Protein AF-A0A7X7RXQ1-F1 (afdb_monomer)

Foldseek 3Di:
DPPVVVVPPPDDDDDPDVVVLLVVLLVVLVVLLVVLLVVLVLAADPVRLLVVLVVVCVVVVHDLVVCVLVLVLLVLLLVLLCCCQVVVDDLVVSCVVSVNVVSVQDPVNSVVCNVPQNDPVSSVVSNLCRSNHSSSVSVVRSVVVRVLSSLQLSLLLQLVVQCVVCVVCNPPDSLVSQLVSQLVVCVVPPDDPVSSVSSSVSSSDHGPDDPVRSVVSCVVCVVSSVD

Structure (mmCIF, N/CA/C/O backbone):
data_AF-A0A7X7RXQ1-F1
#
_entry.id   AF-A0A7X7RXQ1-F1
#
loop_
_atom_site.group_PDB
_atom_site.id
_atom_site.type_symbol
_atom_site.label_atom_id
_atom_site.label_alt_id
_atom_site.label_comp_id
_atom_site.label_asym_id
_atom_site.label_entity_id
_atom_site.label_seq_id
_atom_site.pdbx_PDB_ins_code
_atom_site.Cartn_x
_atom_site.Cartn_y
_atom_site.Cartn_z
_atom_site.occupancy
_atom_site.B_iso_or_equiv
_atom_site.auth_seq_id
_atom_site.auth_comp_id
_atom_site.auth_asym_id
_atom_site.auth_atom_id
_atom_site.pdbx_PDB_model_num
ATOM 1 N N . MET A 1 1 ? -6.925 -17.060 2.492 1.00 29.22 1 MET A N 1
ATOM 2 C CA . MET A 1 1 ? -6.631 -16.041 3.525 1.00 29.22 1 MET A CA 1
ATOM 3 C C . MET A 1 1 ? -5.201 -15.533 3.356 1.00 29.22 1 MET A C 1
ATOM 5 O O . MET A 1 1 ? -4.298 -16.093 3.958 1.00 29.22 1 MET A O 1
ATOM 9 N N . LYS A 1 2 ? -4.970 -14.541 2.485 1.00 29.83 2 LYS A N 1
ATOM 10 C CA . LYS A 1 2 ? -3.623 -13.988 2.211 1.00 29.83 2 LYS A CA 1
ATOM 11 C C . LYS A 1 2 ? -3.468 -12.493 2.542 1.00 29.83 2 LYS A C 1
ATOM 13 O O . LYS A 1 2 ? -2.374 -11.971 2.411 1.00 29.83 2 LYS A O 1
ATOM 18 N N . PHE A 1 3 ? -4.520 -11.821 3.018 1.00 38.41 3 PHE A N 1
ATOM 19 C CA . PHE A 1 3 ? -4.506 -10.362 3.212 1.00 38.41 3 PHE A CA 1
ATOM 20 C C . PHE A 1 3 ? -4.340 -9.893 4.667 1.00 38.41 3 PHE A C 1
ATOM 22 O O . PHE A 1 3 ? -3.966 -8.748 4.897 1.00 38.41 3 PHE A O 1
ATOM 29 N N . ILE A 1 4 ? -4.511 -10.776 5.659 1.00 33.16 4 ILE A N 1
ATOM 30 C CA . ILE A 1 4 ? -4.319 -10.425 7.084 1.00 33.16 4 ILE A CA 1
ATOM 31 C C . ILE A 1 4 ? -2.823 -10.272 7.437 1.00 33.16 4 ILE A C 1
ATOM 33 O O . ILE A 1 4 ? -2.463 -9.648 8.431 1.00 33.16 4 ILE A O 1
ATOM 37 N N . THR A 1 5 ? -1.919 -10.749 6.580 1.00 27.92 5 THR A N 1
ATOM 38 C CA . THR A 1 5 ? -0.470 -10.647 6.798 1.00 27.92 5 THR A CA 1
ATOM 39 C C . THR A 1 5 ? 0.098 -9.258 6.469 1.00 27.92 5 THR A C 1
ATOM 41 O O . THR A 1 5 ? 1.193 -8.931 6.918 1.00 27.92 5 THR A O 1
ATOM 44 N N . CYS A 1 6 ? -0.637 -8.401 5.749 1.00 32.47 6 CYS A N 1
ATOM 45 C CA . CYS A 1 6 ? -0.139 -7.079 5.344 1.00 32.47 6 CYS A CA 1
ATOM 46 C C . CYS A 1 6 ? -0.160 -6.026 6.464 1.00 32.47 6 CYS A C 1
ATOM 48 O O . CYS A 1 6 ? 0.553 -5.033 6.363 1.00 32.47 6 CYS A O 1
ATOM 50 N N . ILE A 1 7 ? -0.907 -6.247 7.552 1.00 37.28 7 ILE A N 1
ATOM 51 C CA . ILE A 1 7 ? -0.968 -5.303 8.684 1.00 37.28 7 ILE A CA 1
ATOM 52 C C . ILE A 1 7 ? 0.114 -5.605 9.745 1.00 37.28 7 ILE A C 1
ATOM 54 O O . ILE A 1 7 ? 0.492 -4.725 10.513 1.00 37.28 7 ILE A O 1
ATOM 58 N N . PHE A 1 8 ? 0.704 -6.808 9.746 1.00 29.41 8 PHE A N 1
ATOM 59 C CA . PHE A 1 8 ? 1.631 -7.256 10.800 1.00 29.41 8 PHE A CA 1
ATOM 60 C C . PHE A 1 8 ? 3.134 -7.046 10.523 1.00 29.41 8 PHE A C 1
ATOM 62 O O . PHE A 1 8 ? 3.953 -7.321 11.394 1.00 29.41 8 PHE A O 1
ATOM 69 N N . LEU A 1 9 ? 3.534 -6.518 9.362 1.00 29.69 9 LEU A N 1
ATOM 70 C CA . LEU A 1 9 ? 4.954 -6.387 8.976 1.00 29.69 9 LEU A CA 1
ATOM 71 C C . LEU A 1 9 ? 5.627 -5.055 9.373 1.00 29.69 9 LEU A C 1
ATOM 73 O O . LEU A 1 9 ? 6.665 -4.698 8.821 1.00 29.69 9 LEU A O 1
ATOM 77 N N . LEU A 1 10 ? 5.072 -4.321 10.342 1.00 29.73 10 LEU A N 1
ATOM 78 C CA . LEU A 1 10 ? 5.625 -3.037 10.810 1.00 29.73 10 LEU A CA 1
ATOM 79 C C . LEU A 1 10 ? 6.566 -3.132 12.028 1.00 29.73 10 LEU A C 1
ATOM 81 O O . LEU A 1 10 ? 7.080 -2.107 12.467 1.00 29.73 10 LEU A O 1
ATOM 85 N N . PHE A 1 11 ? 6.861 -4.328 12.547 1.00 31.12 11 PHE A N 1
ATOM 86 C CA . PHE A 1 11 ? 7.759 -4.499 13.696 1.00 31.12 11 PHE A CA 1
ATOM 87 C C . PHE A 1 11 ? 8.824 -5.575 13.455 1.00 31.12 11 PHE A C 1
ATOM 89 O O . PHE A 1 11 ? 8.585 -6.748 13.710 1.00 31.12 11 PHE A O 1
ATOM 96 N N . ALA A 1 12 ? 10.020 -5.163 13.022 1.00 27.42 12 ALA A N 1
ATOM 97 C CA . ALA A 1 12 ? 11.288 -5.783 13.424 1.00 27.42 12 ALA A CA 1
ATOM 98 C C . ALA A 1 12 ? 12.468 -4.886 13.011 1.00 27.42 12 ALA A C 1
ATOM 100 O O . ALA A 1 12 ? 12.746 -4.691 11.830 1.00 27.42 12 ALA A O 1
ATOM 101 N N . VAL A 1 13 ? 13.162 -4.342 14.010 1.00 30.83 13 VAL A N 1
ATOM 102 C CA . VAL A 1 13 ? 14.466 -3.671 13.902 1.00 30.83 13 VAL A CA 1
ATOM 103 C C . VAL A 1 13 ? 15.521 -4.619 14.480 1.00 30.83 13 VAL A C 1
ATOM 105 O O . VAL A 1 13 ? 15.289 -5.140 15.570 1.00 30.83 13 VAL A O 1
ATOM 108 N N . SER A 1 14 ? 16.663 -4.799 13.798 1.00 28.80 14 SER A N 1
ATOM 109 C CA . SER A 1 14 ? 18.047 -4.774 14.345 1.00 28.80 14 SER A CA 1
ATOM 110 C C . SER A 1 14 ? 19.022 -5.757 13.673 1.00 28.80 14 SER A C 1
ATOM 112 O O . SER A 1 14 ? 18.733 -6.946 13.623 1.00 28.80 14 SER A O 1
ATOM 114 N N . MET A 1 15 ? 20.204 -5.261 13.269 1.00 28.53 15 MET A N 1
ATOM 115 C CA . MET A 1 15 ? 21.537 -5.906 13.239 1.00 28.53 15 MET A CA 1
ATOM 116 C C . MET A 1 15 ? 22.638 -4.883 12.842 1.00 28.53 15 MET A C 1
ATOM 118 O O . MET A 1 15 ? 23.231 -4.915 11.760 1.00 28.53 15 MET A O 1
ATOM 122 N N . TYR A 1 16 ? 22.927 -3.940 13.743 1.00 40.44 16 TYR A N 1
ATOM 123 C CA . TYR A 1 16 ? 23.857 -2.829 13.523 1.00 40.44 16 TYR A CA 1
ATOM 124 C C . TYR A 1 16 ? 25.325 -3.278 13.435 1.00 40.44 16 TYR A C 1
ATOM 126 O O . TYR A 1 16 ? 25.878 -3.788 14.403 1.00 40.44 16 TYR A O 1
ATOM 134 N N . ALA A 1 17 ? 25.930 -3.042 12.263 1.00 31.33 17 ALA A N 1
ATOM 135 C CA . ALA A 1 17 ? 27.333 -2.648 11.996 1.00 31.33 17 ALA A CA 1
ATOM 136 C C . ALA A 1 17 ? 27.688 -2.908 10.515 1.00 31.33 17 ALA A C 1
ATOM 138 O O . ALA A 1 17 ? 28.343 -2.085 9.888 1.00 31.33 17 ALA A O 1
ATOM 139 N N . ASN A 1 18 ? 27.141 -3.979 9.921 1.00 37.12 18 ASN A N 1
ATOM 140 C CA . ASN A 1 18 ? 27.089 -4.200 8.462 1.00 37.12 18 ASN A CA 1
ATOM 141 C C . ASN A 1 18 ? 25.817 -3.577 7.827 1.00 37.12 18 ASN A C 1
ATOM 143 O O . ASN A 1 18 ? 25.653 -3.495 6.611 1.00 37.12 18 ASN A O 1
ATOM 147 N N . GLU A 1 19 ? 24.895 -3.125 8.683 1.00 43.44 19 GLU A N 1
ATOM 148 C CA . GLU A 1 19 ? 23.632 -2.458 8.349 1.00 43.44 19 GLU A CA 1
ATOM 149 C C . GLU A 1 19 ? 23.780 -0.996 7.920 1.00 43.44 19 GLU A C 1
ATOM 151 O O . GLU A 1 19 ? 22.900 -0.501 7.227 1.00 43.44 19 GLU A O 1
ATOM 156 N N . ILE A 1 20 ? 24.850 -0.287 8.300 1.00 46.38 20 ILE A N 1
ATOM 157 C CA . ILE A 1 20 ? 24.971 1.153 8.000 1.00 46.38 20 ILE A CA 1
ATOM 158 C C . ILE A 1 20 ? 25.244 1.367 6.505 1.00 46.38 20 ILE A C 1
ATOM 160 O O . ILE A 1 20 ? 24.495 2.092 5.855 1.00 46.38 20 ILE A O 1
ATOM 164 N N . SER A 1 21 ? 26.223 0.649 5.935 1.00 54.47 21 SER A N 1
ATOM 165 C CA . SER A 1 21 ? 26.502 0.678 4.489 1.00 54.47 21 SER A CA 1
ATOM 166 C C . SER A 1 21 ? 25.298 0.189 3.671 1.00 54.47 21 SER A C 1
ATOM 168 O O . SER A 1 21 ? 24.901 0.838 2.706 1.00 54.47 21 SER A O 1
ATOM 170 N N . ASN A 1 22 ? 24.621 -0.879 4.115 1.00 69.19 22 ASN A N 1
ATOM 171 C CA . ASN A 1 22 ? 23.400 -1.362 3.462 1.00 69.19 22 ASN A CA 1
ATOM 172 C C . ASN A 1 22 ? 22.228 -0.378 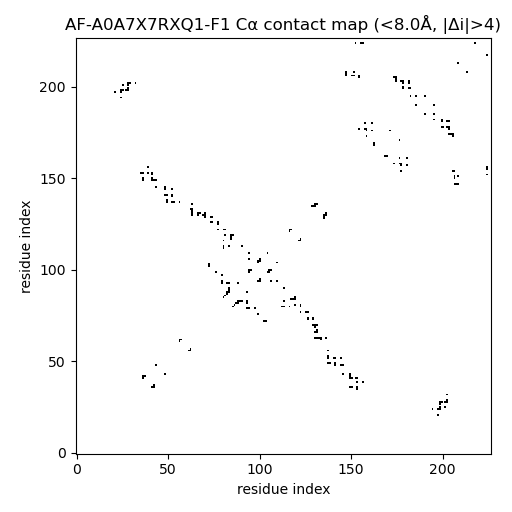3.571 1.00 69.19 22 ASN A C 1
ATOM 174 O O . ASN A 1 22 ? 21.442 -0.270 2.634 1.00 69.19 22 ASN A O 1
ATOM 178 N N . LYS A 1 23 ? 22.100 0.362 4.677 1.00 79.88 23 LYS A N 1
ATOM 179 C CA . LYS A 1 23 ? 21.049 1.370 4.866 1.00 79.88 23 LYS A CA 1
ATOM 180 C C . LYS A 1 23 ? 21.285 2.593 3.989 1.00 79.88 23 LYS A C 1
ATOM 182 O O . LYS A 1 23 ? 20.337 3.060 3.363 1.00 79.88 23 LYS A O 1
ATOM 187 N N . GLU A 1 24 ? 22.517 3.086 3.905 1.00 82.81 24 GLU A N 1
ATOM 188 C CA . GLU A 1 24 ? 22.877 4.198 3.017 1.00 82.81 24 GLU A CA 1
ATOM 189 C C . GLU A 1 24 ? 22.728 3.807 1.543 1.00 82.81 24 GLU A C 1
ATOM 191 O O . GLU A 1 24 ? 22.092 4.533 0.774 1.00 82.81 24 GLU A O 1
ATOM 196 N N . ALA A 1 25 ? 23.222 2.626 1.157 1.00 84.19 25 ALA A N 1
ATOM 197 C CA . ALA A 1 25 ? 23.045 2.087 -0.188 1.00 84.19 25 ALA A CA 1
ATOM 198 C C . ALA A 1 25 ? 21.561 1.882 -0.525 1.00 84.19 25 ALA A C 1
ATOM 200 O O . ALA A 1 25 ? 21.122 2.250 -1.612 1.00 84.19 25 ALA A O 1
ATOM 201 N N . TYR A 1 26 ? 20.757 1.378 0.415 1.00 84.50 26 TYR A N 1
ATOM 202 C CA . TYR A 1 26 ? 19.311 1.232 0.246 1.00 84.50 26 TYR A CA 1
ATOM 203 C C . TYR A 1 26 ? 18.603 2.584 0.088 1.00 84.50 26 TYR A C 1
ATOM 205 O O . TYR A 1 26 ? 17.775 2.749 -0.807 1.00 84.50 26 TYR A O 1
ATOM 213 N N . GLN A 1 27 ? 18.934 3.578 0.916 1.00 87.31 27 GLN A N 1
ATOM 214 C CA . GLN A 1 27 ? 18.382 4.930 0.794 1.00 87.31 27 GLN A CA 1
ATOM 215 C C . GLN A 1 27 ? 18.751 5.563 -0.551 1.00 87.31 27 GLN A C 1
ATOM 217 O O . GLN A 1 27 ? 17.899 6.160 -1.214 1.00 87.31 27 GLN A O 1
ATOM 222 N N . ARG A 1 28 ? 20.002 5.390 -0.989 1.00 88.81 28 ARG A N 1
ATOM 223 C CA . ARG A 1 28 ? 20.473 5.866 -2.290 1.00 88.81 28 ARG A CA 1
ATOM 224 C C . ARG A 1 28 ? 19.764 5.148 -3.440 1.00 88.81 28 ARG A C 1
ATOM 226 O O . ARG A 1 28 ? 19.291 5.819 -4.352 1.00 88.81 28 ARG A O 1
ATOM 233 N N . ALA A 1 29 ? 19.599 3.828 -3.359 1.00 89.81 29 ALA A N 1
ATOM 234 C CA . ALA A 1 29 ? 18.817 3.043 -4.312 1.00 89.81 29 ALA A CA 1
ATOM 235 C C . ALA A 1 29 ? 17.369 3.547 -4.395 1.00 89.81 29 ALA A C 1
ATOM 237 O O . ALA A 1 29 ? 16.863 3.780 -5.487 1.00 89.81 29 ALA A O 1
ATOM 238 N N . ARG A 1 30 ? 16.713 3.817 -3.259 1.00 89.44 30 ARG A N 1
ATOM 239 C CA . ARG A 1 30 ? 15.355 4.384 -3.237 1.00 89.44 30 ARG A CA 1
ATOM 240 C C . ARG A 1 30 ? 15.273 5.756 -3.893 1.00 89.44 30 ARG A C 1
ATOM 242 O O . ARG A 1 30 ? 14.335 6.001 -4.646 1.00 89.44 30 ARG A O 1
ATOM 249 N N . LYS A 1 31 ? 16.254 6.631 -3.656 1.00 90.88 31 LYS A N 1
ATOM 250 C CA . LYS A 1 31 ? 16.317 7.937 -4.322 1.00 90.88 31 LYS A CA 1
ATOM 251 C C . LYS A 1 31 ? 16.432 7.779 -5.841 1.00 90.88 31 LYS A C 1
ATOM 253 O O . LYS A 1 31 ? 15.630 8.348 -6.568 1.00 90.88 31 LYS A O 1
ATOM 258 N N . ILE A 1 32 ? 17.363 6.944 -6.301 1.00 92.00 32 ILE A N 1
ATOM 259 C CA . ILE A 1 32 ? 17.568 6.658 -7.728 1.00 92.00 32 ILE A CA 1
ATOM 260 C C . ILE A 1 32 ? 16.308 6.053 -8.358 1.00 92.00 32 ILE A C 1
ATOM 262 O O . ILE A 1 32 ? 15.912 6.455 -9.450 1.00 92.00 32 ILE A O 1
ATOM 266 N N . GLN A 1 33 ? 15.657 5.116 -7.667 1.00 91.38 33 GLN A N 1
ATOM 267 C CA . GLN A 1 33 ? 14.407 4.508 -8.113 1.00 91.38 33 GLN A CA 1
ATOM 268 C C . GLN A 1 33 ? 13.309 5.563 -8.276 1.00 91.38 33 GLN A C 1
ATOM 270 O O . GLN A 1 33 ? 12.640 5.573 -9.302 1.00 91.38 33 GLN A O 1
ATOM 275 N N . ASN A 1 34 ? 13.153 6.478 -7.315 1.00 91.94 34 ASN A N 1
ATOM 276 C CA . ASN A 1 34 ? 12.178 7.567 -7.403 1.00 91.94 34 ASN A CA 1
ATOM 277 C C . ASN A 1 34 ? 12.502 8.547 -8.541 1.00 91.94 34 ASN A C 1
ATOM 279 O O . ASN A 1 34 ? 11.599 8.939 -9.278 1.00 91.94 34 ASN A O 1
ATOM 283 N N . ASP A 1 35 ? 13.778 8.878 -8.751 1.00 92.81 35 ASP A N 1
ATOM 284 C CA . ASP A 1 35 ? 14.197 9.695 -9.894 1.00 92.81 35 ASP A CA 1
ATOM 285 C C . ASP A 1 35 ? 13.829 9.009 -11.220 1.00 92.81 35 ASP A C 1
ATOM 287 O O . ASP A 1 35 ? 13.313 9.652 -12.133 1.00 92.81 35 ASP A O 1
ATOM 291 N N . GLN A 1 36 ? 14.052 7.692 -11.333 1.00 93.44 36 GLN A N 1
ATOM 292 C CA . GLN A 1 36 ? 13.655 6.943 -12.527 1.00 93.44 36 GLN A CA 1
ATOM 293 C C . GLN A 1 36 ? 12.135 6.842 -12.673 1.00 93.44 36 GLN A C 1
ATOM 295 O O . GLN A 1 36 ? 11.649 7.000 -13.786 1.00 93.44 36 GLN A O 1
ATOM 300 N N . LYS A 1 37 ? 11.367 6.657 -11.590 1.00 93.75 37 LYS A N 1
ATOM 301 C CA . LYS A 1 37 ? 9.896 6.688 -11.659 1.00 93.75 37 LYS A CA 1
ATOM 302 C C . LYS A 1 37 ? 9.397 7.986 -12.275 1.00 93.75 37 LYS A C 1
ATOM 304 O O . LYS A 1 37 ? 8.528 7.943 -13.136 1.00 93.75 37 LYS A O 1
ATOM 309 N N . LYS A 1 38 ? 9.970 9.120 -11.871 1.00 94.00 38 LYS A N 1
ATOM 310 C CA . LYS A 1 38 ? 9.617 10.423 -12.429 1.00 94.00 38 LYS A CA 1
ATOM 311 C C . LYS A 1 38 ? 9.988 10.529 -13.909 1.00 94.00 38 LYS A C 1
ATOM 313 O O . LYS A 1 38 ? 9.167 10.955 -14.711 1.00 94.00 38 LYS A O 1
ATOM 318 N N . LEU A 1 39 ? 11.201 10.110 -14.280 1.00 93.06 39 LEU A N 1
ATOM 319 C CA . LEU A 1 39 ? 11.672 10.150 -15.673 1.00 93.06 39 LEU A CA 1
ATOM 320 C C . LEU A 1 39 ? 10.856 9.254 -16.613 1.00 93.06 39 LEU A C 1
ATOM 322 O O . LEU A 1 39 ? 10.671 9.607 -17.770 1.00 93.06 39 LEU A O 1
ATOM 326 N N . PHE A 1 40 ? 10.380 8.111 -16.121 1.00 93.19 40 PHE A N 1
ATOM 327 C CA . PHE A 1 40 ? 9.555 7.164 -16.873 1.00 93.19 40 PHE A CA 1
ATOM 328 C C . PHE A 1 40 ? 8.046 7.423 -16.729 1.00 93.19 40 PHE A C 1
ATOM 330 O O . PHE A 1 40 ? 7.242 6.627 -17.218 1.00 93.19 40 PHE A O 1
ATOM 337 N N . GLU A 1 41 ? 7.650 8.514 -16.062 1.00 94.81 41 GLU A N 1
ATOM 338 C CA . GLU A 1 41 ? 6.250 8.861 -15.782 1.00 94.81 41 GLU A CA 1
ATOM 339 C C . GLU A 1 41 ? 5.471 7.729 -15.079 1.00 94.81 41 GLU A C 1
ATOM 341 O O . GLU A 1 41 ? 4.292 7.494 -15.338 1.00 94.81 41 GLU A O 1
ATOM 346 N N . CYS A 1 42 ? 6.136 6.991 -14.190 1.00 95.19 42 CYS A N 1
ATOM 347 C CA . CYS A 1 42 ? 5.555 5.879 -13.436 1.00 95.19 42 CYS A CA 1
ATOM 348 C C . CYS A 1 42 ? 4.851 6.315 -12.148 1.00 95.19 42 CYS A C 1
ATOM 350 O O . CYS A 1 42 ? 4.205 5.479 -11.522 1.00 95.19 42 CYS A O 1
ATOM 352 N N . GLU A 1 43 ? 4.980 7.578 -11.735 1.00 95.06 43 GLU A N 1
ATOM 353 C CA . GLU A 1 43 ? 4.254 8.114 -10.580 1.00 95.06 43 GLU A CA 1
ATOM 354 C C . GLU A 1 43 ? 2.744 8.073 -10.848 1.00 95.06 43 GLU A C 1
ATOM 356 O O . GLU A 1 43 ? 2.272 8.417 -11.940 1.00 95.06 43 GLU A O 1
ATOM 361 N N . LEU A 1 44 ? 1.987 7.607 -9.854 1.00 95.19 44 LEU A N 1
ATOM 362 C CA . LEU A 1 44 ? 0.531 7.569 -9.933 1.00 95.19 44 LEU A CA 1
AT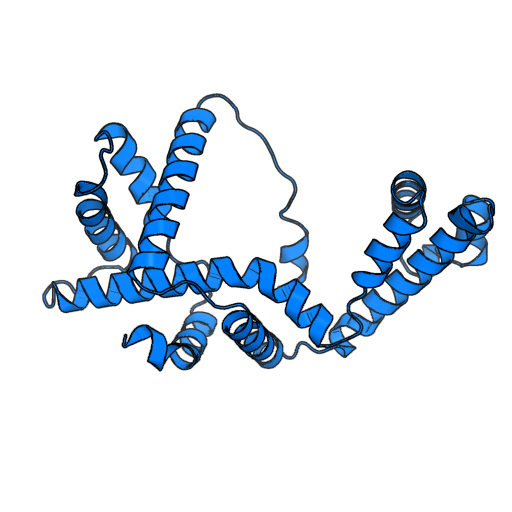OM 363 C C . LEU A 1 44 ? -0.045 8.840 -9.317 1.00 95.19 44 LEU A C 1
ATOM 365 O O . LEU A 1 44 ? 0.301 9.220 -8.194 1.00 95.19 44 LEU A O 1
ATOM 369 N N . SER A 1 45 ? -0.965 9.490 -10.022 1.00 95.50 45 SER A N 1
ATOM 370 C CA . SER A 1 45 ? -1.783 10.539 -9.424 1.00 95.50 45 SER A CA 1
ATOM 371 C C . SER A 1 45 ? -2.646 9.962 -8.291 1.00 95.50 45 SER A C 1
ATOM 373 O O . SER A 1 45 ? -2.821 8.746 -8.162 1.00 95.50 45 SER A O 1
ATOM 375 N N . ASN A 1 46 ? -3.196 10.832 -7.438 1.00 95.75 46 ASN A N 1
ATOM 376 C CA . ASN A 1 46 ? -4.135 10.387 -6.404 1.00 95.75 46 ASN A CA 1
ATOM 377 C C . ASN A 1 46 ? -5.365 9.708 -7.016 1.00 95.75 46 ASN A C 1
ATOM 379 O O . ASN A 1 46 ? -5.824 8.703 -6.493 1.00 95.75 46 ASN A O 1
ATOM 383 N N . GLU A 1 47 ? -5.862 10.217 -8.136 1.00 95.94 47 GLU A N 1
ATOM 384 C CA . GLU A 1 47 ? -6.990 9.620 -8.846 1.00 95.94 47 GLU A CA 1
ATOM 385 C C . GLU A 1 47 ? -6.626 8.239 -9.406 1.00 95.94 47 GLU A C 1
ATOM 387 O O . GLU A 1 47 ? -7.315 7.265 -9.111 1.00 95.94 47 GLU A O 1
ATOM 392 N N . GLU A 1 48 ? -5.477 8.121 -10.085 1.00 95.19 48 GLU A N 1
ATOM 393 C CA . GLU A 1 48 ? -5.015 6.852 -10.662 1.00 95.19 48 GLU A CA 1
ATOM 394 C C . GLU A 1 48 ? -4.864 5.758 -9.599 1.00 95.19 48 GLU A C 1
ATOM 396 O O . GLU A 1 48 ? -5.252 4.614 -9.838 1.00 95.19 48 GLU A O 1
ATOM 401 N N . ILE A 1 49 ? -4.314 6.082 -8.419 1.00 96.62 49 ILE A N 1
ATOM 402 C CA . ILE A 1 49 ? -4.170 5.073 -7.365 1.00 96.62 49 ILE A CA 1
ATOM 403 C C . ILE A 1 49 ? -5.512 4.695 -6.740 1.00 96.62 49 ILE A C 1
ATOM 405 O O . ILE A 1 49 ? -5.699 3.530 -6.397 1.00 96.62 49 ILE A O 1
ATOM 409 N N . LEU A 1 50 ? -6.449 5.633 -6.581 1.00 96.19 50 LEU A N 1
ATOM 410 C CA . LEU A 1 50 ? -7.763 5.322 -6.017 1.00 96.19 50 LEU A CA 1
ATOM 411 C C . LEU A 1 50 ? -8.554 4.429 -6.980 1.00 96.19 50 LEU A C 1
ATOM 413 O O . LEU A 1 50 ? -9.143 3.440 -6.548 1.00 96.19 50 LEU A O 1
ATOM 417 N N . GLU A 1 51 ? -8.511 4.712 -8.284 1.00 96.19 51 GLU A N 1
ATOM 418 C CA . GLU A 1 51 ? -9.119 3.860 -9.311 1.00 96.19 51 GLU A CA 1
ATOM 419 C C . GLU A 1 51 ? -8.466 2.476 -9.380 1.00 96.19 51 GLU A C 1
ATOM 421 O O . GLU A 1 51 ? -9.171 1.465 -9.363 1.00 96.19 51 GLU A O 1
ATOM 426 N N . ALA A 1 52 ? -7.130 2.415 -9.367 1.00 94.94 52 ALA A N 1
ATOM 427 C CA . ALA A 1 52 ? -6.405 1.150 -9.332 1.00 94.94 52 ALA A CA 1
ATOM 428 C C . ALA A 1 52 ? -6.772 0.348 -8.075 1.00 94.94 52 ALA A C 1
ATOM 430 O O . ALA A 1 52 ? -7.043 -0.845 -8.151 1.00 94.94 52 ALA A O 1
ATOM 431 N N . THR A 1 53 ? -6.870 1.007 -6.920 1.00 95.12 53 THR A N 1
ATOM 432 C CA . THR A 1 53 ? -7.262 0.348 -5.669 1.00 95.12 53 THR A CA 1
ATOM 433 C C . THR A 1 53 ? -8.687 -0.196 -5.750 1.00 95.12 53 THR A C 1
ATOM 435 O O . THR A 1 53 ? -8.908 -1.349 -5.401 1.00 95.12 53 THR A O 1
ATOM 438 N N . ARG A 1 54 ? -9.656 0.569 -6.275 1.00 95.12 54 ARG A N 1
ATOM 439 C CA . ARG A 1 54 ? -11.025 0.063 -6.501 1.00 95.12 54 ARG A CA 1
ATOM 440 C C . ARG A 1 54 ? -11.034 -1.155 -7.419 1.00 95.12 54 ARG A C 1
ATOM 442 O O . ARG A 1 54 ? -11.741 -2.128 -7.152 1.00 95.12 54 ARG A O 1
ATOM 449 N N . PHE A 1 55 ? -10.237 -1.116 -8.484 1.00 92.12 55 PHE A N 1
ATOM 450 C CA . PHE A 1 55 ? -10.082 -2.246 -9.390 1.00 92.12 55 PHE A CA 1
ATOM 451 C C . PHE A 1 55 ? -9.542 -3.485 -8.656 1.00 92.12 55 PHE A C 1
ATOM 453 O O . PHE A 1 55 ? -10.124 -4.562 -8.781 1.00 92.12 55 PHE A O 1
ATOM 460 N N . ASP A 1 56 ? -8.491 -3.326 -7.850 1.00 91.88 56 ASP A N 1
ATOM 461 C CA . ASP A 1 56 ? -7.870 -4.406 -7.076 1.00 91.88 56 ASP A CA 1
ATOM 462 C C . ASP A 1 56 ? -8.831 -5.029 -6.056 1.00 91.88 56 ASP A C 1
ATOM 464 O O . ASP A 1 56 ? -9.001 -6.250 -6.007 1.00 91.88 56 ASP A O 1
ATOM 468 N N . LEU A 1 57 ? -9.533 -4.188 -5.291 1.00 91.38 57 LEU A N 1
ATOM 469 C CA . LEU A 1 57 ? -10.541 -4.628 -4.327 1.00 91.38 57 LEU A CA 1
ATOM 470 C C . LEU A 1 57 ? -11.643 -5.440 -5.018 1.00 91.38 57 LEU A C 1
ATOM 472 O O . LEU A 1 57 ? -12.017 -6.510 -4.536 1.00 91.38 57 LEU A O 1
ATOM 476 N N . LYS A 1 58 ? -12.107 -4.989 -6.192 1.00 91.50 58 LYS A N 1
ATOM 477 C CA . LYS A 1 58 ? -13.114 -5.699 -6.988 1.00 91.50 58 LYS A CA 1
ATOM 478 C C . LYS A 1 58 ? -12.614 -7.058 -7.481 1.00 91.50 58 LYS A C 1
ATOM 480 O O . LYS A 1 58 ? -13.357 -8.030 -7.381 1.00 91.50 58 LYS A O 1
ATOM 485 N N . GLN A 1 59 ? -11.378 -7.151 -7.983 1.00 87.94 59 GLN A N 1
ATOM 486 C CA . GLN A 1 59 ? -10.795 -8.436 -8.407 1.00 87.94 59 GLN A CA 1
ATOM 487 C C . GLN A 1 59 ? -10.709 -9.435 -7.247 1.00 87.94 59 GLN A C 1
ATOM 489 O O . GLN A 1 59 ? -10.917 -10.633 -7.432 1.00 87.94 59 GLN A O 1
ATOM 494 N N . ASN A 1 60 ? -10.458 -8.934 -6.038 1.00 86.94 60 ASN A N 1
ATOM 495 C CA . ASN A 1 60 ? -10.349 -9.741 -4.828 1.00 86.94 60 ASN A CA 1
ATOM 496 C C . ASN A 1 60 ? -11.691 -9.966 -4.102 1.00 86.94 60 ASN A C 1
ATOM 498 O O . ASN A 1 60 ? -11.700 -10.572 -3.030 1.00 86.94 60 ASN A O 1
ATOM 502 N N . ASN A 1 61 ? -12.820 -9.521 -4.672 1.00 91.25 61 ASN A N 1
ATOM 503 C CA . ASN A 1 61 ? -14.153 -9.558 -4.049 1.00 91.25 61 ASN A CA 1
ATOM 504 C C . ASN A 1 61 ? -14.182 -8.935 -2.639 1.00 91.25 61 ASN A C 1
ATOM 506 O O . ASN A 1 61 ? -14.861 -9.430 -1.737 1.00 91.25 61 ASN A O 1
ATOM 510 N N . ILE A 1 62 ? -13.422 -7.858 -2.446 1.00 89.12 62 ILE A N 1
ATOM 511 C CA . ILE A 1 62 ? -13.380 -7.095 -1.203 1.00 89.12 62 ILE A CA 1
ATOM 512 C C . ILE A 1 62 ? -14.371 -5.937 -1.315 1.00 89.12 62 ILE A C 1
ATOM 514 O O . ILE A 1 62 ? -14.315 -5.137 -2.247 1.00 89.12 62 ILE A O 1
ATOM 518 N N . SER A 1 63 ? -15.272 -5.838 -0.345 1.00 91.00 63 SER A N 1
ATOM 519 C CA . SER A 1 63 ? -16.278 -4.780 -0.241 1.00 91.00 63 SER A CA 1
ATOM 520 C C . SER A 1 63 ? -16.400 -4.303 1.208 1.00 91.00 63 SER A C 1
ATOM 522 O O . SER A 1 63 ? -15.767 -4.848 2.112 1.00 91.00 63 SER A O 1
ATOM 524 N N . VAL A 1 64 ? -17.264 -3.316 1.462 1.00 90.00 64 VAL A N 1
ATOM 525 C CA . VAL A 1 64 ? -17.584 -2.870 2.831 1.00 90.00 64 VAL A CA 1
ATOM 526 C C . VAL A 1 64 ? -18.040 -4.035 3.717 1.00 90.00 64 VAL A C 1
ATOM 528 O O . VAL A 1 64 ? -17.642 -4.122 4.877 1.00 90.00 64 VAL A O 1
ATOM 531 N N . SER A 1 65 ? -18.811 -4.985 3.175 1.00 91.81 65 SER A N 1
ATOM 532 C CA . SER A 1 65 ? -19.272 -6.144 3.950 1.00 91.81 65 SER A CA 1
ATOM 533 C C . SER A 1 65 ? -18.138 -7.084 4.359 1.00 91.81 65 SER A C 1
ATOM 535 O O . SER A 1 65 ? -18.276 -7.785 5.352 1.00 91.81 65 SER A O 1
ATOM 537 N N . THR A 1 66 ? -17.001 -7.083 3.655 1.00 91.44 66 THR A N 1
ATOM 538 C CA . THR A 1 66 ? -15.807 -7.843 4.062 1.00 91.44 66 THR A CA 1
ATOM 539 C C . THR A 1 66 ? -15.255 -7.368 5.412 1.00 91.44 66 THR A C 1
ATOM 541 O O . THR A 1 66 ? -14.600 -8.141 6.107 1.00 91.44 66 THR A O 1
ATOM 544 N N . PHE A 1 67 ? -15.536 -6.121 5.805 1.00 89.69 67 PHE A N 1
ATOM 545 C CA . PHE A 1 67 ? -15.037 -5.510 7.037 1.00 89.69 67 PHE A CA 1
ATOM 546 C C . PHE A 1 67 ? -16.122 -5.268 8.093 1.00 89.69 67 PHE A C 1
ATOM 548 O O . PHE A 1 67 ? -15.839 -4.605 9.088 1.00 89.69 67 PHE A O 1
ATOM 555 N N . SER A 1 68 ? -17.344 -5.794 7.923 1.00 88.38 68 SER A N 1
ATOM 556 C CA . SER A 1 68 ? -18.474 -5.509 8.825 1.00 88.38 68 SER A CA 1
ATOM 557 C C . SER A 1 68 ? -18.153 -5.801 10.290 1.00 88.38 68 SER A C 1
ATOM 559 O O . SER A 1 68 ? -18.419 -4.976 11.163 1.00 88.38 68 SER A O 1
ATOM 561 N N . ASP A 1 69 ? -17.541 -6.953 10.552 1.00 86.69 69 ASP A N 1
ATOM 562 C CA . ASP A 1 69 ? -17.249 -7.411 11.910 1.00 86.69 69 ASP A CA 1
ATOM 563 C C . ASP A 1 69 ? -16.156 -6.556 12.547 1.00 86.69 69 ASP A C 1
ATOM 565 O O . ASP A 1 69 ? -16.308 -6.097 13.678 1.00 86.69 69 ASP A O 1
ATOM 569 N N . ALA A 1 70 ? -15.097 -6.263 11.786 1.00 86.94 70 ALA A N 1
ATOM 570 C CA . ALA A 1 70 ? -14.021 -5.381 12.221 1.00 86.94 70 ALA A CA 1
ATOM 571 C C . ALA A 1 70 ? -14.545 -3.965 12.499 1.00 86.94 70 ALA A C 1
ATOM 573 O O . ALA A 1 70 ? -14.260 -3.400 13.552 1.00 86.94 70 ALA A O 1
ATOM 574 N N . ALA A 1 71 ? -15.370 -3.412 11.605 1.00 88.81 71 ALA A N 1
ATOM 575 C CA . ALA A 1 71 ? -15.972 -2.097 11.783 1.00 88.81 71 ALA A CA 1
ATOM 576 C C . ALA A 1 71 ? -16.854 -2.047 13.040 1.00 88.81 71 ALA A C 1
ATOM 578 O O . ALA A 1 71 ? -16.767 -1.097 13.817 1.00 88.81 71 ALA A O 1
ATOM 579 N N . ASN A 1 72 ? -17.658 -3.083 13.285 1.00 88.62 72 ASN A N 1
ATOM 580 C CA . ASN A 1 72 ? -18.488 -3.177 14.486 1.00 88.62 72 ASN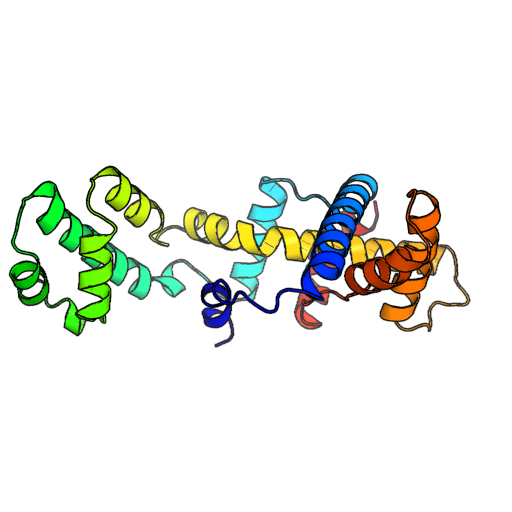 A CA 1
ATOM 581 C C . ASN A 1 72 ? -17.646 -3.289 15.763 1.00 88.62 72 ASN A C 1
ATOM 583 O O . ASN A 1 72 ? -17.910 -2.571 16.725 1.00 88.62 72 ASN A O 1
ATOM 587 N N . GLN A 1 73 ? -16.603 -4.122 15.769 1.00 87.31 73 GLN A N 1
ATOM 588 C CA . GLN A 1 73 ? -15.677 -4.225 16.901 1.00 87.31 73 GLN A CA 1
ATOM 589 C C . GLN A 1 73 ? -14.991 -2.887 17.198 1.00 87.31 73 GLN A C 1
ATOM 591 O O . GLN A 1 73 ? -14.908 -2.480 18.357 1.00 87.31 73 GLN A O 1
ATOM 596 N N . THR A 1 74 ? -14.531 -2.172 16.166 1.00 89.50 74 THR A N 1
ATOM 597 C CA . THR A 1 74 ? -13.894 -0.862 16.342 1.00 89.50 74 THR A CA 1
ATOM 598 C C . THR A 1 74 ? -14.880 0.195 16.841 1.00 89.50 74 THR A C 1
ATOM 600 O O . THR A 1 74 ? -14.503 0.984 17.701 1.00 89.50 74 THR A O 1
ATOM 603 N N . ARG A 1 75 ? -16.142 0.193 16.387 1.00 93.31 75 ARG A N 1
ATOM 604 C CA . ARG A 1 75 ? -17.182 1.093 16.927 1.00 93.31 75 ARG A CA 1
ATOM 605 C C . ARG A 1 75 ? -17.395 0.878 18.418 1.00 93.31 75 ARG A C 1
ATOM 607 O O . ARG A 1 75 ? -17.317 1.834 19.180 1.00 93.31 75 ARG A O 1
ATOM 614 N N . VAL A 1 76 ? -17.563 -0.375 18.844 1.00 93.00 76 VAL A N 1
ATOM 615 C CA . VAL A 1 76 ? -17.743 -0.685 20.269 1.00 93.00 76 VAL A CA 1
ATOM 616 C C . VAL A 1 76 ? -16.514 -0.280 21.087 1.00 93.00 76 VAL A C 1
ATOM 618 O O . VAL A 1 76 ? -16.655 0.261 22.181 1.00 93.00 76 VAL A O 1
ATOM 621 N N . LEU A 1 77 ? -15.304 -0.475 20.552 1.00 93.88 77 LEU A N 1
ATOM 622 C CA . LEU A 1 77 ? -14.076 0.007 21.185 1.00 93.88 77 LEU A CA 1
ATOM 623 C C . LEU A 1 77 ? -14.054 1.540 21.320 1.00 93.88 77 LEU A C 1
ATOM 625 O O . LEU A 1 77 ? -13.671 2.050 22.371 1.00 93.88 77 LEU A O 1
ATOM 629 N N . VAL A 1 78 ? -14.446 2.275 20.275 1.00 95.69 78 VAL A N 1
ATOM 630 C CA . VAL A 1 78 ? -14.533 3.745 20.296 1.00 95.69 78 VAL A CA 1
ATOM 631 C C . VAL A 1 78 ? -15.536 4.205 21.351 1.00 95.69 78 VAL A C 1
ATOM 633 O O . VAL A 1 78 ? -15.208 5.083 22.150 1.00 95.69 78 VAL A O 1
ATOM 636 N N . ASP A 1 79 ? -16.711 3.583 21.411 1.00 97.06 79 ASP A N 1
ATOM 637 C CA . ASP A 1 79 ? -17.737 3.903 22.405 1.00 97.06 79 ASP A CA 1
ATOM 638 C C . ASP A 1 79 ? -17.243 3.622 23.831 1.00 97.06 79 ASP A C 1
ATOM 640 O O . ASP A 1 79 ? -17.352 4.484 24.705 1.00 97.06 79 ASP A O 1
ATOM 644 N N . ALA A 1 80 ? -16.591 2.478 24.055 1.00 96.69 80 ALA A N 1
ATOM 645 C CA . ALA A 1 80 ? -15.974 2.147 25.338 1.00 96.69 80 ALA A CA 1
ATOM 646 C C . ALA A 1 80 ? -14.908 3.174 25.752 1.00 96.69 80 ALA A C 1
ATOM 648 O O . ALA A 1 80 ? -14.854 3.606 26.905 1.00 96.69 80 ALA A O 1
ATOM 649 N N . LEU A 1 81 ? -14.064 3.611 24.813 1.00 97.25 81 LEU A N 1
ATOM 650 C CA . LEU A 1 81 ? -13.054 4.635 25.079 1.00 97.25 81 LEU A CA 1
ATOM 651 C C . LEU A 1 81 ? -13.679 5.993 25.400 1.00 97.25 81 LEU A C 1
ATOM 653 O O . LEU A 1 81 ? -13.171 6.692 26.276 1.00 97.25 81 LEU A O 1
ATOM 657 N N . ARG A 1 82 ? -14.784 6.364 24.742 1.00 97.81 82 ARG A N 1
ATOM 658 C CA . ARG A 1 82 ? -15.528 7.591 25.064 1.00 97.81 82 ARG A CA 1
ATOM 659 C C . ARG A 1 82 ? -16.083 7.544 26.485 1.00 97.81 82 ARG A C 1
ATOM 661 O O . ARG A 1 82 ? -15.878 8.507 27.217 1.00 97.81 82 ARG A O 1
ATOM 668 N N . LEU A 1 83 ? -16.663 6.421 26.912 1.00 98.00 83 LEU A N 1
ATOM 669 C CA . LEU A 1 83 ? -17.143 6.258 28.290 1.00 98.00 83 LEU A CA 1
ATOM 670 C C . LEU A 1 83 ? -16.030 6.485 29.328 1.00 98.00 83 LEU A C 1
ATOM 672 O O . LEU A 1 83 ? -16.250 7.123 30.355 1.00 98.00 83 LEU A O 1
ATOM 676 N N . VAL A 1 84 ? -14.818 5.992 29.069 1.00 97.44 84 VAL A N 1
ATOM 677 C CA . VAL A 1 84 ? -13.689 6.171 29.998 1.00 97.44 84 VAL A CA 1
ATOM 678 C C . VAL A 1 84 ? -13.131 7.595 29.949 1.00 97.44 84 VAL A C 1
ATOM 680 O O . VAL A 1 84 ? -12.889 8.209 30.983 1.00 97.44 84 VAL A O 1
ATOM 683 N N . VAL A 1 85 ? -12.889 8.129 28.752 1.00 96.50 85 VAL A N 1
ATOM 684 C CA . VAL A 1 85 ? -12.109 9.366 28.563 1.00 96.50 85 VAL A CA 1
ATOM 685 C C . VAL A 1 85 ? -12.968 10.622 28.618 1.00 96.50 85 VAL A C 1
ATOM 687 O O . VAL A 1 85 ? -12.506 11.660 29.086 1.00 96.50 85 VAL A O 1
ATOM 690 N N . VAL A 1 86 ? -14.192 10.550 28.101 1.00 95.12 86 VAL A N 1
ATOM 691 C CA . VAL A 1 86 ? -15.127 11.679 28.058 1.00 95.12 86 VAL A CA 1
ATOM 692 C C . VAL A 1 86 ? -16.015 11.675 29.291 1.00 95.12 86 VAL A C 1
ATOM 694 O O . VAL A 1 86 ? -16.142 12.718 29.929 1.00 95.12 86 VAL A O 1
ATOM 697 N N . ASP A 1 87 ? -16.557 10.511 29.650 1.00 96.19 87 ASP A N 1
ATOM 698 C CA . ASP A 1 87 ? -17.523 10.405 30.750 1.00 96.19 87 ASP A CA 1
ATOM 699 C C . ASP A 1 87 ? -16.860 10.046 32.090 1.00 96.19 87 ASP A C 1
ATOM 701 O O . ASP A 1 87 ? -17.525 10.017 33.125 1.00 96.19 87 ASP A O 1
ATOM 705 N N . GLY A 1 88 ? -15.547 9.788 32.095 1.00 95.25 88 GLY A N 1
ATOM 706 C CA . GLY A 1 88 ? -14.770 9.532 33.309 1.00 95.25 88 GLY A CA 1
ATOM 707 C C . GLY A 1 88 ? -15.103 8.211 34.004 1.00 95.25 88 GLY A C 1
ATOM 708 O O . GLY A 1 88 ? -14.820 8.071 35.195 1.00 95.25 88 GLY A O 1
ATOM 709 N N . LYS A 1 89 ? -15.723 7.254 33.301 1.00 97.31 89 LYS A N 1
ATOM 710 C CA . LYS A 1 89 ? -16.068 5.953 33.882 1.00 97.31 89 LYS A CA 1
ATOM 711 C C . LYS A 1 89 ? -14.826 5.121 34.184 1.00 97.31 89 LYS A C 1
ATOM 713 O O . LYS A 1 89 ? -13.812 5.200 33.488 1.00 97.31 89 LYS A O 1
ATOM 718 N N . ASP A 1 90 ? -14.943 4.269 35.200 1.00 97.19 90 ASP A N 1
ATOM 719 C CA . ASP A 1 90 ? -13.905 3.297 35.514 1.00 97.19 90 ASP A CA 1
ATOM 720 C C . ASP A 1 90 ? -13.712 2.312 34.350 1.00 97.19 90 ASP A C 1
ATOM 722 O O . ASP A 1 90 ? -14.664 1.760 33.794 1.00 97.19 90 ASP A O 1
ATOM 726 N N . LYS A 1 91 ? -12.453 2.101 33.966 1.00 96.38 91 LYS A N 1
ATOM 727 C CA . LYS A 1 91 ? -12.102 1.295 32.793 1.00 96.38 91 LYS A CA 1
ATOM 728 C C . LYS A 1 91 ? -12.416 -0.193 32.976 1.00 96.38 91 LYS A C 1
ATOM 730 O O . LYS A 1 91 ? -12.716 -0.852 31.984 1.00 96.38 91 LYS A O 1
ATOM 735 N N . ASP A 1 92 ? -12.328 -0.728 34.192 1.00 96.00 92 ASP A N 1
ATOM 736 C CA . ASP A 1 92 ? -12.530 -2.156 34.458 1.00 96.00 92 ASP A CA 1
ATOM 737 C C . ASP A 1 92 ? -14.038 -2.456 34.531 1.00 96.00 92 ASP A C 1
ATOM 739 O O . ASP A 1 92 ? -14.508 -3.485 34.030 1.00 96.00 92 ASP A O 1
ATOM 743 N N . MET A 1 93 ? -14.814 -1.491 35.040 1.00 97.06 93 MET A N 1
ATOM 744 C CA . MET A 1 93 ? -16.274 -1.471 34.939 1.00 97.06 93 MET A CA 1
ATOM 745 C C . MET A 1 93 ? -16.735 -1.444 33.475 1.00 97.06 93 MET A C 1
ATOM 747 O O . ME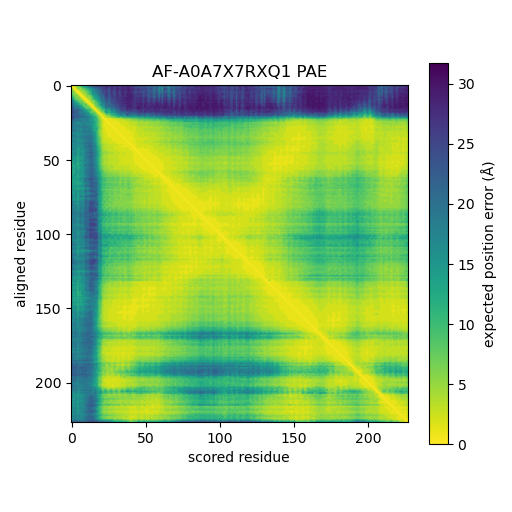T A 1 93 ? -17.479 -2.331 33.064 1.00 97.06 93 MET A O 1
ATOM 751 N N . VAL A 1 94 ? -16.239 -0.503 32.659 1.00 97.38 94 VAL A N 1
ATOM 752 C CA . VAL A 1 94 ? -16.593 -0.414 31.226 1.00 97.38 94 VAL A CA 1
ATOM 753 C C . VAL A 1 94 ? -16.241 -1.702 30.475 1.00 97.38 94 VAL A C 1
ATOM 755 O O . VAL A 1 94 ? -17.046 -2.182 29.677 1.00 97.38 94 VAL A O 1
ATOM 758 N N . PHE A 1 95 ? -15.073 -2.295 30.749 1.00 96.19 95 PHE A N 1
ATOM 759 C CA . PHE A 1 95 ? -14.659 -3.559 30.131 1.00 96.19 95 PHE A CA 1
ATOM 760 C C . PHE A 1 95 ? -15.666 -4.691 30.369 1.00 96.19 95 PHE A C 1
ATOM 762 O O . PHE A 1 95 ? -15.971 -5.457 29.451 1.00 96.19 95 PHE A O 1
ATOM 769 N N . SER A 1 96 ? -16.177 -4.776 31.597 1.00 95.69 96 SER A N 1
ATOM 770 C CA . SER A 1 96 ? -17.103 -5.821 32.029 1.00 95.69 96 SER A CA 1
ATOM 771 C C . SER A 1 96 ? -18.529 -5.557 31.539 1.00 95.69 96 SER A C 1
ATOM 773 O O . SER A 1 96 ? -19.138 -6.445 30.949 1.00 95.69 96 SER A O 1
ATOM 775 N N . GLU A 1 97 ? -19.048 -4.339 31.726 1.00 96.31 97 GLU A N 1
ATOM 776 C CA . GLU A 1 97 ? -20.428 -3.969 31.367 1.00 96.31 97 GLU A CA 1
ATOM 777 C C . GLU A 1 97 ? -20.687 -4.012 29.860 1.00 96.31 97 GLU A C 1
ATOM 779 O O . GLU A 1 97 ? -21.769 -4.406 29.431 1.00 96.31 97 GLU A O 1
ATOM 784 N N . MET A 1 98 ? -19.698 -3.635 29.047 1.00 95.62 98 MET A N 1
ATOM 785 C CA . MET A 1 98 ? -19.809 -3.698 27.587 1.00 95.62 98 MET A CA 1
ATOM 786 C C . MET A 1 98 ? -19.448 -5.075 27.013 1.00 95.62 98 MET A C 1
ATOM 788 O O . MET A 1 98 ? -19.389 -5.232 25.795 1.00 95.62 98 MET A O 1
ATOM 792 N N . GLU A 1 99 ? -19.173 -6.063 27.872 1.00 94.44 99 GLU A N 1
ATOM 793 C CA . GLU A 1 99 ? -18.770 -7.420 27.491 1.00 94.44 99 GLU A CA 1
ATOM 794 C C . GLU A 1 99 ? -17.627 -7.444 26.453 1.00 94.44 99 GLU A C 1
ATOM 796 O O . GLU A 1 99 ? -17.621 -8.266 25.531 1.00 94.44 99 GLU A O 1
ATOM 801 N N . LEU A 1 100 ? -16.628 -6.557 26.587 1.00 91.50 100 LEU A N 1
ATOM 802 C CA . LEU A 1 100 ? -15.598 -6.345 25.555 1.00 91.50 100 LEU A CA 1
ATOM 803 C C . LEU A 1 100 ? -14.823 -7.630 25.215 1.00 91.50 100 LEU A C 1
ATOM 805 O O . LEU A 1 100 ? -14.473 -7.873 24.057 1.00 91.50 100 LEU A O 1
ATOM 809 N N . LYS A 1 101 ? -14.648 -8.514 26.204 1.00 92.06 101 LYS A N 1
ATOM 810 C CA . LYS A 1 101 ? -14.054 -9.844 26.020 1.00 92.06 101 LYS A CA 1
ATOM 811 C C . LYS A 1 101 ? -14.835 -10.715 25.030 1.00 92.06 101 LYS A C 1
ATOM 813 O O . LYS A 1 101 ? -14.221 -11.408 24.223 1.00 92.06 101 LYS A O 1
ATOM 818 N N . ARG A 1 102 ? -16.173 -10.664 25.053 1.00 89.88 102 ARG A N 1
ATOM 819 C CA . ARG A 1 102 ? -17.051 -11.411 24.130 1.00 89.88 102 ARG A CA 1
ATOM 820 C C . ARG A 1 102 ? -16.901 -10.929 22.688 1.00 89.88 102 ARG A C 1
ATOM 822 O O . ARG A 1 102 ? -17.116 -11.697 21.757 1.00 89.88 102 ARG A O 1
ATOM 829 N N . LEU A 1 103 ? -16.499 -9.673 22.513 1.00 83.75 103 LEU A N 1
ATOM 830 C CA . LEU A 1 103 ? -16.262 -9.036 21.219 1.00 83.75 103 LEU A CA 1
ATOM 831 C C . LEU A 1 103 ? -14.817 -9.196 20.723 1.00 83.75 103 LEU A C 1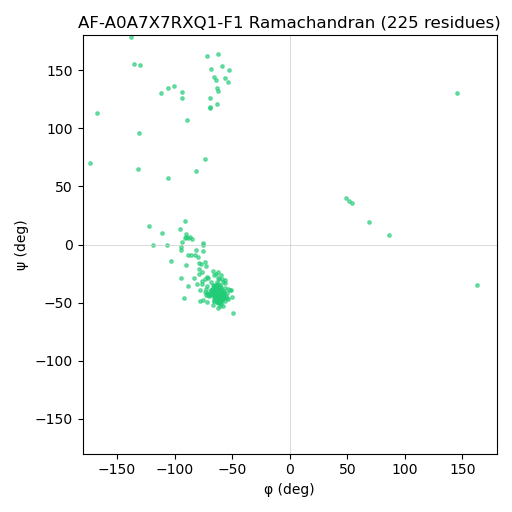
ATOM 833 O O . LEU A 1 103 ? -14.462 -8.626 19.695 1.00 83.75 103 LEU A O 1
ATOM 837 N N . GLY A 1 104 ? -13.988 -9.979 21.422 1.00 85.56 104 GLY A N 1
ATOM 838 C CA . GLY A 1 104 ? -12.602 -10.251 21.035 1.00 85.56 104 GLY A CA 1
ATOM 839 C C . GLY A 1 104 ? -11.584 -9.213 21.518 1.00 85.56 104 GLY A C 1
ATOM 840 O O . GLY A 1 104 ? -10.413 -9.292 21.149 1.00 85.56 104 GLY A O 1
ATOM 841 N N . ILE A 1 105 ? -11.984 -8.256 22.363 1.00 88.00 105 ILE A N 1
ATOM 842 C CA . ILE A 1 105 ? -11.064 -7.293 22.980 1.00 88.00 105 ILE A CA 1
ATOM 843 C C . ILE A 1 105 ? -10.559 -7.894 24.296 1.00 88.00 105 ILE A C 1
ATOM 845 O O . ILE A 1 105 ? -11.290 -8.000 25.278 1.00 88.00 105 ILE A O 1
ATOM 849 N N . THR A 1 106 ? -9.295 -8.316 24.315 1.00 91.00 106 THR A N 1
ATOM 850 C CA . THR A 1 106 ? -8.647 -8.860 25.517 1.00 91.00 106 THR A CA 1
ATOM 851 C C . THR A 1 106 ? -8.371 -7.765 26.551 1.00 91.00 106 THR A C 1
ATOM 853 O O . THR A 1 106 ? -8.318 -6.580 26.221 1.00 91.00 106 THR A O 1
ATOM 856 N N . GLU A 1 107 ? -8.137 -8.153 27.806 1.00 91.25 107 GLU A N 1
ATOM 857 C CA . GLU A 1 107 ? -7.733 -7.217 28.869 1.00 91.25 107 GLU A CA 1
ATOM 858 C C . GLU A 1 107 ? -6.421 -6.493 28.530 1.00 91.25 107 GLU A C 1
ATOM 860 O O . GLU A 1 107 ? -6.274 -5.301 28.796 1.00 91.25 107 GLU A O 1
ATOM 865 N N . GLU A 1 108 ? -5.481 -7.187 27.884 1.00 92.75 108 GLU A N 1
ATOM 866 C CA . GLU A 1 108 ? -4.227 -6.596 27.412 1.00 92.75 108 GLU A CA 1
ATOM 867 C C . GLU A 1 108 ? -4.476 -5.525 26.341 1.00 92.75 108 GLU A C 1
ATOM 869 O O . GLU A 1 108 ? -3.985 -4.399 26.470 1.00 92.75 108 GLU A O 1
ATOM 874 N N . ASN A 1 109 ? -5.308 -5.834 25.338 1.00 91.31 109 ASN A N 1
ATOM 875 C CA . ASN A 1 109 ? -5.712 -4.873 24.312 1.00 91.31 109 ASN A CA 1
ATOM 876 C C . ASN A 1 109 ? -6.418 -3.672 24.950 1.00 91.31 109 ASN A C 1
ATOM 878 O O . ASN A 1 109 ? -6.103 -2.524 24.641 1.00 91.31 109 ASN A O 1
ATOM 882 N N . TRP A 1 110 ? -7.342 -3.913 25.880 1.00 94.56 110 TRP A N 1
ATOM 883 C CA . TRP A 1 110 ? -8.066 -2.852 26.572 1.00 94.56 110 TRP A CA 1
ATOM 884 C C . TRP A 1 110 ? -7.145 -1.939 27.390 1.00 94.56 110 TRP A C 1
ATOM 886 O O . TRP A 1 110 ? -7.237 -0.708 27.313 1.00 94.56 110 TRP A O 1
ATOM 896 N N . LYS A 1 111 ? -6.187 -2.522 28.116 1.00 93.38 111 LYS A N 1
ATOM 897 C CA . LYS A 1 111 ? -5.150 -1.777 28.837 1.00 93.38 111 LYS A CA 1
ATOM 898 C C . LYS A 1 111 ? -4.297 -0.943 27.883 1.00 93.38 111 LYS A C 1
ATOM 900 O O . LYS A 1 111 ? -3.997 0.213 28.193 1.00 93.38 111 LYS A O 1
ATOM 905 N N . TYR A 1 112 ? -3.929 -1.490 26.724 1.00 93.62 112 TYR A N 1
ATOM 906 C CA . TYR A 1 112 ? -3.231 -0.741 25.681 1.00 93.62 112 TYR A CA 1
ATOM 907 C C . TYR A 1 112 ? -4.065 0.454 25.198 1.00 93.62 112 TYR A C 1
ATOM 909 O O . TYR A 1 112 ? -3.563 1.582 25.198 1.00 93.62 112 TYR A O 1
ATOM 917 N N . TYR A 1 113 ? -5.334 0.246 24.839 1.00 92.19 113 TYR A N 1
ATOM 918 C CA . TYR A 1 113 ? -6.190 1.306 24.304 1.00 92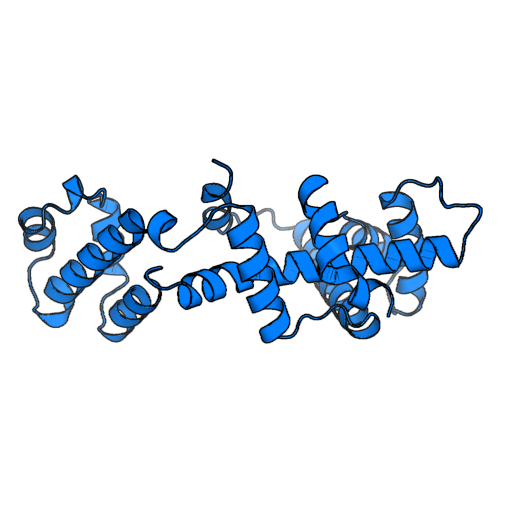.19 113 TYR A CA 1
ATOM 919 C C . TYR A 1 113 ? -6.435 2.426 25.320 1.00 92.19 113 TYR A C 1
ATOM 921 O O . TYR A 1 113 ? -6.165 3.588 25.020 1.00 92.19 113 TYR A O 1
ATOM 929 N N . THR A 1 114 ? -6.823 2.094 26.550 1.00 94.88 114 THR A N 1
ATOM 930 C CA . THR A 1 114 ? -7.033 3.079 27.632 1.00 94.88 114 THR A CA 1
ATOM 931 C C . THR A 1 114 ? -5.749 3.818 28.030 1.00 94.88 114 THR A C 1
ATOM 933 O O . THR A 1 114 ? -5.787 4.958 28.496 1.00 94.88 114 THR A O 1
ATOM 936 N N . THR A 1 115 ? -4.578 3.217 27.803 1.00 93.44 115 THR A N 1
ATOM 937 C CA . THR A 1 115 ? -3.288 3.884 28.022 1.00 93.44 115 THR A CA 1
ATOM 938 C C . THR A 1 115 ? -2.932 4.846 26.889 1.00 93.44 115 THR A C 1
ATOM 940 O O . THR A 1 115 ? -2.411 5.928 27.159 1.00 93.44 115 THR A O 1
ATOM 943 N N . ASN A 1 116 ? -3.216 4.490 25.634 1.00 92.56 116 ASN A N 1
ATOM 944 C CA . ASN A 1 116 ? -2.747 5.241 24.467 1.00 92.56 116 ASN A CA 1
ATOM 945 C C . ASN A 1 116 ? -3.752 6.275 23.934 1.00 92.56 116 ASN A C 1
ATOM 947 O O . ASN A 1 116 ? -3.327 7.316 23.419 1.00 92.56 116 ASN A O 1
ATOM 951 N N . TYR A 1 117 ? -5.055 6.042 24.103 1.00 92.62 117 TYR A N 1
ATOM 952 C CA . TYR A 1 117 ? -6.153 6.855 23.566 1.00 92.62 117 TYR A CA 1
ATOM 953 C C . TYR A 1 117 ? -6.818 7.704 24.656 1.00 92.62 117 TYR A C 1
ATOM 955 O O . TYR A 1 117 ? -8.011 7.605 24.887 1.00 92.62 117 TYR A O 1
ATOM 963 N N . ARG A 1 118 ? -6.036 8.548 25.340 1.00 93.94 118 ARG A N 1
ATOM 964 C CA . ARG A 1 118 ? -6.485 9.345 26.505 1.00 93.94 118 ARG A CA 1
ATOM 965 C C . ARG A 1 118 ? -7.124 10.701 26.178 1.00 93.94 118 ARG A C 1
ATOM 967 O O . ARG A 1 118 ? -7.341 11.494 27.086 1.00 93.94 118 ARG A O 1
ATOM 974 N N . THR A 1 119 ? -7.354 11.018 24.906 1.00 94.56 119 THR A N 1
ATOM 975 C CA . THR A 1 119 ? -7.916 12.318 24.502 1.00 94.56 119 THR A CA 1
ATOM 976 C C . THR A 1 119 ? -9.003 12.142 23.452 1.00 94.56 119 THR A C 1
ATOM 978 O O . THR A 1 119 ? -8.995 11.157 22.706 1.00 94.56 119 THR A O 1
ATOM 981 N N . LYS A 1 120 ? -9.917 13.117 23.366 1.00 95.94 120 LYS A N 1
ATOM 982 C CA . LYS A 1 120 ? -11.010 13.121 22.383 1.00 95.94 120 LYS A CA 1
ATOM 983 C C . LYS A 1 120 ? -10.479 13.057 20.953 1.00 95.94 120 LYS A C 1
ATOM 985 O O . LYS A 1 120 ? -11.004 12.309 20.140 1.00 95.94 120 LYS A O 1
ATOM 990 N N . GLU A 1 121 ? -9.391 13.766 20.668 1.00 95.75 121 GLU A N 1
ATOM 991 C CA . GLU A 1 121 ? -8.773 13.830 19.341 1.00 95.75 121 GLU A CA 1
ATOM 992 C C . GLU A 1 121 ? -8.183 12.480 18.930 1.00 95.75 121 GLU A C 1
ATOM 994 O O . GLU A 1 121 ? 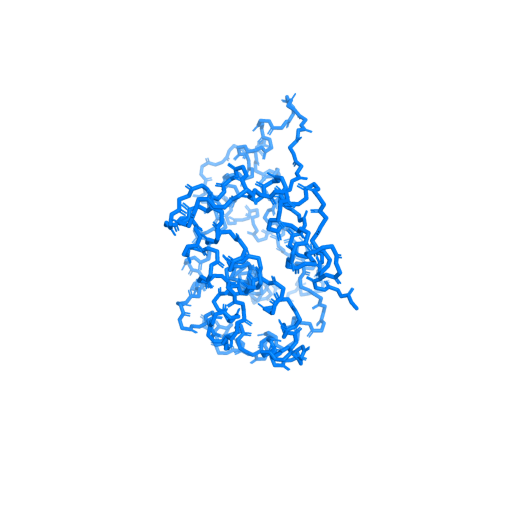-8.273 12.086 17.770 1.00 95.75 121 GLU A O 1
ATOM 999 N N . LYS A 1 122 ? -7.579 11.742 19.871 1.00 93.81 122 LYS A N 1
ATOM 1000 C CA . LYS A 1 122 ? -7.059 10.401 19.583 1.00 93.81 122 LYS A CA 1
ATOM 1001 C C . LYS A 1 122 ? -8.182 9.405 19.311 1.00 93.81 122 LYS A C 1
ATOM 1003 O O . LYS A 1 122 ? -8.034 8.569 18.427 1.00 93.81 122 LYS A O 1
ATOM 1008 N N . ILE A 1 123 ? -9.283 9.497 20.055 1.00 93.12 123 ILE A N 1
ATOM 1009 C CA . ILE A 1 123 ? -10.463 8.654 19.841 1.00 93.12 123 ILE A CA 1
ATOM 1010 C C . ILE A 1 123 ? -11.118 8.982 18.492 1.00 93.12 123 ILE A C 1
ATOM 1012 O O . ILE A 1 123 ? -11.426 8.065 17.740 1.00 93.12 123 ILE A O 1
ATOM 1016 N N . ALA A 1 124 ? -11.246 10.265 18.139 1.00 92.94 124 ALA A N 1
ATOM 1017 C CA . ALA A 1 124 ? -11.772 10.688 16.840 1.00 92.94 124 ALA A CA 1
ATOM 1018 C C . ALA A 1 124 ? -10.931 10.143 15.672 1.00 92.94 124 ALA A C 1
ATOM 1020 O O . ALA A 1 124 ? -11.476 9.605 14.717 1.00 92.94 124 ALA A O 1
ATOM 1021 N N . LYS A 1 125 ? -9.595 10.166 15.783 1.00 90.50 125 LYS A N 1
ATOM 1022 C CA . LYS A 1 125 ? -8.713 9.544 14.777 1.00 90.50 125 LYS A CA 1
ATOM 1023 C C . LYS A 1 125 ? -8.930 8.036 14.635 1.00 90.50 125 LYS A C 1
ATOM 1025 O O . LYS A 1 125 ? -8.823 7.513 13.533 1.00 90.50 125 LYS A O 1
ATOM 1030 N N . LEU A 1 126 ? -9.214 7.326 15.730 1.00 88.94 126 LEU A N 1
ATOM 1031 C CA . LEU A 1 126 ? -9.535 5.895 15.675 1.00 88.94 126 LEU A CA 1
ATOM 1032 C C . LEU A 1 126 ? -10.868 5.648 14.956 1.00 88.94 126 LEU A C 1
ATOM 1034 O O . LEU A 1 126 ? -10.983 4.715 14.168 1.00 88.94 126 LEU A O 1
ATOM 1038 N N . GLU A 1 127 ? -11.858 6.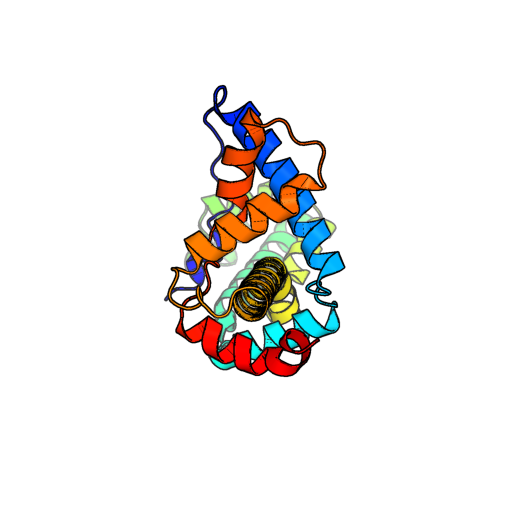498 15.209 1.00 91.12 127 GLU A N 1
ATOM 1039 C CA . GLU A 1 127 ? -13.176 6.444 14.575 1.00 91.12 127 GLU A CA 1
ATOM 1040 C C . GLU A 1 127 ? -13.113 6.735 13.066 1.00 91.12 127 GLU A C 1
ATOM 1042 O O . GLU A 1 127 ? -13.744 6.045 12.263 1.00 91.12 127 GLU A O 1
ATOM 1047 N N . GLU A 1 128 ? -12.284 7.694 12.651 1.00 89.12 128 GLU A N 1
ATOM 1048 C CA . GLU A 1 128 ? -12.016 7.981 11.235 1.00 89.12 128 GLU A CA 1
ATOM 1049 C C . GLU A 1 128 ? -11.446 6.762 10.489 1.00 89.12 128 GLU A C 1
ATOM 1051 O O . GLU A 1 128 ? -11.713 6.585 9.300 1.00 89.12 128 GLU A O 1
ATOM 1056 N N . MET A 1 129 ? -10.720 5.883 11.189 1.00 85.44 129 MET A N 1
ATOM 1057 C CA . MET A 1 129 ? -10.122 4.670 10.621 1.00 85.44 129 MET A CA 1
ATOM 1058 C C . MET A 1 129 ? -11.092 3.486 10.487 1.00 85.44 129 MET A C 1
ATOM 1060 O O . MET A 1 129 ? -10.701 2.459 9.931 1.00 85.44 129 MET A O 1
ATOM 1064 N N . ILE A 1 130 ? -12.339 3.595 10.956 1.00 89.12 130 ILE A N 1
ATOM 1065 C CA . ILE A 1 130 ? -13.331 2.516 10.829 1.00 89.12 130 ILE A CA 1
ATOM 1066 C C . ILE A 1 130 ? -13.624 2.268 9.335 1.00 89.12 130 ILE A C 1
ATOM 1068 O O . ILE A 1 130 ? -14.078 3.195 8.664 1.00 89.12 130 ILE A O 1
ATOM 1072 N N . PRO A 1 131 ? -13.409 1.050 8.798 1.00 86.50 131 PRO A N 1
ATOM 1073 C CA . PRO A 1 131 ? -13.581 0.740 7.375 1.00 86.50 131 PRO A CA 1
ATOM 1074 C C . PRO A 1 131 ? -15.057 0.486 7.024 1.00 86.50 131 PRO A C 1
ATOM 1076 O O . PRO A 1 131 ? -15.446 -0.617 6.648 1.00 86.50 131 PRO A O 1
ATOM 1079 N N . ASP A 1 132 ? -15.903 1.501 7.190 1.00 89.94 132 ASP A N 1
ATOM 1080 C CA . ASP A 1 132 ? -17.356 1.396 7.012 1.00 89.94 132 ASP A CA 1
ATOM 1081 C C . ASP A 1 132 ? -17.915 2.041 5.747 1.00 89.94 132 ASP A C 1
ATOM 1083 O O . ASP A 1 132 ? -19.114 1.952 5.480 1.00 89.94 132 ASP A O 1
ATOM 1087 N N . THR A 1 133 ? -17.047 2.641 4.942 1.00 93.12 133 THR A N 1
ATOM 1088 C CA . THR A 1 133 ? -17.382 3.152 3.617 1.00 93.12 133 THR A CA 1
ATOM 1089 C C . THR A 1 133 ? -16.371 2.653 2.597 1.00 93.12 133 THR A C 1
ATOM 1091 O O . THR A 1 133 ? -15.224 2.346 2.932 1.00 93.12 133 THR A O 1
ATOM 1094 N N . GLU A 1 134 ? -16.794 2.583 1.335 1.00 92.88 134 GLU A N 1
ATOM 1095 C CA . GLU A 1 134 ? -15.902 2.212 0.237 1.00 92.88 134 GLU A CA 1
ATOM 1096 C C . GLU A 1 134 ? -14.712 3.172 0.158 1.00 92.88 134 GLU A C 1
ATOM 1098 O O . GLU A 1 134 ? -13.575 2.717 0.112 1.00 92.88 134 GLU A O 1
ATOM 1103 N N . ASP A 1 135 ? -14.946 4.483 0.238 1.00 93.06 135 ASP A N 1
ATOM 1104 C CA . ASP A 1 135 ? -13.874 5.473 0.120 1.00 93.06 135 ASP A CA 1
ATOM 1105 C C . ASP A 1 135 ? -12.812 5.335 1.215 1.00 93.06 135 ASP A C 1
ATOM 1107 O O . ASP A 1 135 ? -11.622 5.414 0.913 1.00 93.06 135 ASP A O 1
ATOM 1111 N N . LYS A 1 136 ? -13.201 5.042 2.464 1.00 89.56 136 LYS A N 1
ATOM 1112 C CA . LYS A 1 136 ? -12.229 4.790 3.540 1.00 89.56 136 LYS A CA 1
ATOM 1113 C C . LYS A 1 136 ? -11.397 3.543 3.271 1.00 89.56 136 LYS A C 1
ATOM 1115 O O . LYS A 1 136 ? -10.185 3.558 3.478 1.00 89.56 136 LYS A O 1
ATOM 1120 N N . ILE A 1 137 ? -12.029 2.466 2.805 1.00 90.56 137 ILE A N 1
ATOM 1121 C CA . ILE A 1 137 ? -11.327 1.227 2.452 1.00 90.56 137 ILE A CA 1
ATOM 1122 C C . ILE A 1 137 ? -10.352 1.508 1.307 1.00 90.56 137 ILE A C 1
ATOM 1124 O O . ILE A 1 137 ? -9.167 1.202 1.413 1.00 90.56 137 ILE A O 1
ATOM 1128 N N . VAL A 1 138 ? -10.816 2.150 0.237 1.00 93.38 138 VAL A N 1
ATOM 1129 C CA . VAL A 1 138 ? -9.983 2.518 -0.911 1.00 93.38 138 VAL A CA 1
ATOM 1130 C C . VAL A 1 138 ? -8.806 3.384 -0.460 1.00 93.38 138 VAL A C 1
ATOM 1132 O O . VAL A 1 138 ? -7.666 3.102 -0.820 1.00 93.38 138 VAL A O 1
ATOM 1135 N N . GLU A 1 139 ? -9.026 4.392 0.383 1.00 90.44 139 GLU A N 1
ATOM 1136 C CA . GLU A 1 139 ? -7.946 5.245 0.874 1.00 90.44 139 GLU A CA 1
ATOM 1137 C C . GLU A 1 139 ? -6.916 4.454 1.699 1.00 90.44 139 GLU A C 1
ATOM 1139 O O . GLU A 1 139 ? -5.707 4.589 1.483 1.00 90.44 139 GLU A O 1
ATOM 1144 N N . GLN A 1 140 ? -7.369 3.585 2.605 1.00 87.25 140 GLN A N 1
ATOM 1145 C CA . GLN A 1 140 ? -6.488 2.764 3.439 1.00 87.25 140 GLN A CA 1
ATOM 1146 C C . GLN A 1 140 ? -5.637 1.793 2.613 1.00 87.25 140 GLN A C 1
ATOM 1148 O O . GLN A 1 140 ? -4.441 1.654 2.882 1.00 87.25 140 GLN A O 1
ATOM 1153 N N . PHE A 1 141 ? -6.219 1.169 1.587 1.00 89.31 141 PHE A N 1
ATOM 1154 C CA . PHE A 1 141 ? -5.520 0.226 0.710 1.00 89.31 141 PHE A CA 1
ATOM 1155 C C . PHE A 1 141 ? -4.640 0.923 -0.342 1.00 89.31 141 PHE A C 1
ATOM 1157 O O . PHE A 1 141 ? -3.616 0.369 -0.748 1.00 89.31 141 PHE A O 1
ATOM 1164 N N . SER A 1 142 ? -4.953 2.167 -0.719 1.00 91.56 142 SER A N 1
ATOM 1165 C CA . SER A 1 142 ? -4.185 2.921 -1.722 1.00 91.56 142 SER A CA 1
ATOM 1166 C C . SER A 1 142 ? -2.746 3.219 -1.290 1.00 91.56 142 SER A C 1
ATOM 1168 O O . SER A 1 142 ? -1.823 3.197 -2.108 1.00 91.56 142 SER A O 1
ATOM 1170 N N . LYS A 1 143 ? -2.531 3.468 0.010 1.00 89.06 143 LYS A N 1
ATOM 1171 C CA . LYS A 1 143 ? -1.225 3.832 0.581 1.00 89.06 143 LYS A CA 1
ATOM 1172 C C . LYS A 1 143 ? -0.174 2.730 0.394 1.00 89.06 143 LYS A C 1
ATOM 1174 O O . LYS A 1 143 ? 0.879 3.033 -0.169 1.00 89.06 143 LYS A O 1
ATOM 1179 N N . PRO A 1 144 ? -0.410 1.475 0.827 1.00 86.38 144 PRO A N 1
ATOM 1180 C CA . PRO A 1 144 ? 0.536 0.389 0.587 1.00 86.38 144 PRO A CA 1
ATOM 1181 C C . PRO A 1 144 ? 0.581 -0.059 -0.881 1.00 86.38 144 PRO A C 1
ATOM 1183 O O . PRO A 1 144 ? 1.634 -0.511 -1.328 1.00 86.38 144 PRO A O 1
ATOM 1186 N N . LEU A 1 145 ? -0.509 0.091 -1.645 1.00 89.25 145 LEU A N 1
ATOM 1187 C CA . LEU A 1 145 ? -0.560 -0.346 -3.042 1.00 89.25 145 LEU A CA 1
ATOM 1188 C C . LEU A 1 145 ? 0.266 0.550 -3.978 1.00 89.25 145 LEU A C 1
ATOM 1190 O O . LEU A 1 145 ? 0.945 0.044 -4.872 1.00 89.25 145 LEU A O 1
ATOM 1194 N N . ARG A 1 146 ? 0.275 1.871 -3.753 1.00 93.19 146 ARG A N 1
ATOM 1195 C CA . ARG A 1 146 ? 1.003 2.838 -4.593 1.00 93.19 146 ARG A CA 1
ATOM 1196 C C . ARG A 1 146 ? 2.458 2.449 -4.866 1.00 93.19 146 ARG A C 1
ATOM 1198 O O . ARG A 1 146 ? 2.806 2.298 -6.037 1.00 93.19 146 ARG A O 1
ATOM 1205 N N . PRO A 1 147 ? 3.326 2.261 -3.852 1.00 89.56 147 PRO A N 1
ATOM 1206 C CA . PRO A 1 147 ? 4.722 1.940 -4.116 1.00 89.56 147 PRO A CA 1
ATOM 1207 C C . PRO A 1 147 ? 4.887 0.605 -4.849 1.00 89.56 147 PRO A C 1
ATOM 1209 O O . PRO A 1 147 ? 5.857 0.464 -5.588 1.00 89.56 147 PRO A O 1
ATOM 1212 N N . ILE A 1 148 ? 3.971 -0.355 -4.676 1.00 89.56 148 ILE A N 1
ATOM 1213 C CA . ILE A 1 148 ? 4.004 -1.642 -5.383 1.00 89.56 148 ILE A CA 1
ATOM 1214 C C . ILE A 1 148 ? 3.756 -1.418 -6.877 1.00 89.56 148 ILE A C 1
ATOM 1216 O O . ILE A 1 148 ? 4.579 -1.828 -7.696 1.00 89.56 148 ILE A O 1
ATOM 1220 N N . LEU A 1 149 ? 2.676 -0.712 -7.227 1.00 92.31 149 LEU A N 1
ATOM 1221 C CA . LEU A 1 149 ? 2.310 -0.464 -8.623 1.00 92.31 149 LEU A CA 1
ATOM 1222 C C . LEU A 1 149 ? 3.322 0.420 -9.344 1.00 92.31 149 LEU A C 1
ATOM 1224 O O . LEU A 1 149 ? 3.724 0.099 -10.455 1.00 92.31 149 LEU A O 1
ATOM 1228 N N . GLU A 1 150 ? 3.791 1.495 -8.713 1.00 93.88 150 GLU A N 1
ATOM 1229 C CA . GLU A 1 150 ? 4.790 2.378 -9.323 1.00 93.88 150 GLU A CA 1
ATOM 1230 C C . GLU A 1 150 ? 6.131 1.670 -9.562 1.00 93.88 150 GLU A C 1
ATOM 1232 O O . GLU A 1 150 ? 6.798 1.927 -10.564 1.00 93.88 150 GLU A O 1
ATOM 1237 N N . ASN A 1 151 ? 6.554 0.788 -8.644 1.00 91.62 151 ASN A N 1
ATOM 1238 C CA . ASN A 1 151 ? 7.777 0.000 -8.829 1.00 91.62 151 ASN A CA 1
ATOM 1239 C C . ASN A 1 151 ? 7.604 -1.012 -9.965 1.00 91.62 151 ASN A C 1
ATOM 1241 O O . ASN A 1 151 ? 8.492 -1.130 -10.803 1.00 91.62 151 ASN A O 1
ATOM 1245 N N . TRP A 1 152 ? 6.459 -1.696 -10.017 1.00 93.31 152 TRP A N 1
ATOM 1246 C CA . TRP A 1 152 ? 6.149 -2.637 -11.090 1.00 93.31 152 TRP A CA 1
ATOM 1247 C C . TRP A 1 152 ? 6.028 -1.945 -12.459 1.00 93.31 152 TRP A C 1
ATOM 1249 O O . TRP A 1 152 ? 6.530 -2.467 -13.454 1.00 93.31 152 TRP A O 1
ATOM 1259 N N . LEU A 1 153 ? 5.437 -0.746 -12.523 1.00 95.06 153 LEU A N 1
ATOM 1260 C CA . LEU A 1 153 ? 5.383 0.071 -13.740 1.00 95.06 153 LEU A CA 1
ATOM 1261 C C . LEU A 1 153 ? 6.787 0.424 -14.230 1.00 95.06 153 LEU A C 1
ATOM 1263 O O . LEU A 1 153 ? 7.085 0.261 -15.412 1.00 95.06 153 LEU A O 1
ATOM 1267 N N . LEU A 1 154 ? 7.656 0.881 -13.323 1.00 94.75 154 LEU A N 1
ATOM 1268 C CA . LEU A 1 154 ? 9.045 1.193 -13.649 1.00 94.75 154 LEU A CA 1
ATOM 1269 C C . LEU A 1 154 ? 9.794 -0.041 -14.156 1.00 94.75 154 LEU A C 1
ATOM 1271 O O . LEU A 1 154 ? 10.438 0.032 -15.196 1.00 94.75 154 LEU A O 1
ATOM 1275 N N . GLU A 1 155 ? 9.690 -1.167 -13.455 1.00 94.38 155 GLU A N 1
ATOM 1276 C CA . GLU A 1 155 ? 10.295 -2.431 -13.876 1.00 94.38 155 GLU A CA 1
ATOM 1277 C C . GLU A 1 155 ? 9.829 -2.840 -15.276 1.00 94.38 155 GLU A C 1
ATOM 1279 O O . GLU A 1 155 ? 10.652 -3.119 -16.145 1.00 94.38 155 GLU A O 1
ATOM 1284 N N . THR A 1 156 ? 8.518 -2.808 -15.521 1.00 94.25 156 THR A N 1
ATOM 1285 C CA . THR A 1 156 ? 7.937 -3.189 -16.813 1.00 94.25 156 THR A CA 1
ATOM 1286 C C . THR A 1 156 ? 8.449 -2.280 -17.930 1.00 94.25 156 THR A C 1
ATOM 1288 O O . THR A 1 156 ? 8.886 -2.773 -18.970 1.00 94.25 156 THR A O 1
ATOM 1291 N N . LYS A 1 157 ? 8.486 -0.958 -17.709 1.00 95.00 157 LYS A N 1
ATOM 1292 C CA . LYS A 1 157 ? 9.039 -0.012 -18.690 1.00 95.00 157 LYS A CA 1
ATOM 1293 C C . LYS A 1 157 ? 10.535 -0.211 -18.929 1.00 95.00 157 LYS A C 1
ATOM 1295 O O . LYS A 1 157 ? 10.973 -0.112 -20.072 1.00 95.00 157 LYS A O 1
ATOM 1300 N N . ILE A 1 158 ? 11.313 -0.521 -17.892 1.00 94.69 158 ILE A N 1
ATOM 1301 C CA . ILE A 1 158 ? 12.740 -0.843 -18.025 1.00 94.69 158 ILE A CA 1
ATOM 1302 C C . ILE A 1 158 ? 12.936 -2.088 -18.897 1.00 94.69 158 ILE A C 1
ATOM 1304 O O . ILE A 1 158 ? 13.779 -2.078 -19.793 1.00 94.69 158 ILE A O 1
ATOM 1308 N N . LEU A 1 159 ? 12.159 -3.146 -18.659 1.00 93.62 159 LEU A N 1
ATOM 1309 C CA . LEU A 1 159 ? 12.235 -4.381 -19.441 1.00 93.62 159 LEU A CA 1
ATOM 1310 C C . LEU A 1 159 ? 11.867 -4.132 -20.910 1.00 93.62 159 LEU A C 1
ATOM 1312 O O . LEU A 1 159 ? 12.601 -4.553 -21.802 1.00 93.62 159 LEU A O 1
ATOM 1316 N N . MET A 1 160 ? 10.796 -3.372 -21.161 1.00 92.56 160 MET A N 1
ATOM 1317 C CA . MET A 1 160 ? 10.395 -2.970 -22.513 1.00 92.56 160 MET A CA 1
ATOM 1318 C C . MET A 1 160 ? 11.476 -2.125 -23.209 1.00 92.56 160 MET A C 1
ATOM 1320 O O . MET A 1 160 ? 11.816 -2.388 -24.361 1.00 92.56 160 MET A O 1
ATOM 1324 N N . ASP A 1 161 ? 12.055 -1.133 -22.521 1.00 93.06 161 ASP A N 1
ATOM 1325 C CA . ASP A 1 161 ? 13.159 -0.311 -23.042 1.00 93.06 161 ASP A CA 1
ATOM 1326 C C . ASP A 1 161 ? 14.394 -1.161 -23.373 1.00 93.06 161 ASP A C 1
ATOM 1328 O O . ASP A 1 161 ? 15.012 -0.990 -24.428 1.00 93.06 161 ASP A O 1
ATOM 1332 N N . PHE A 1 162 ? 14.737 -2.111 -22.497 1.00 94.00 162 PHE A N 1
ATOM 1333 C CA . PHE A 1 162 ? 15.854 -3.024 -22.707 1.00 94.00 162 PHE A CA 1
ATOM 1334 C C . PHE A 1 162 ? 15.643 -3.900 -23.944 1.00 94.00 162 PHE A C 1
ATOM 1336 O O . PHE A 1 162 ? 16.541 -3.968 -24.786 1.00 94.00 162 PHE A O 1
ATOM 1343 N N . ASP A 1 163 ? 14.474 -4.531 -24.070 1.00 93.56 163 ASP A N 1
ATOM 1344 C CA . ASP A 1 163 ? 14.149 -5.440 -25.173 1.00 93.56 163 ASP A CA 1
ATOM 1345 C C . ASP A 1 163 ? 14.079 -4.710 -26.520 1.00 93.56 163 ASP A C 1
ATOM 1347 O O . ASP A 1 163 ? 14.550 -5.236 -27.531 1.00 93.56 163 ASP A O 1
ATOM 1351 N N . ASN A 1 164 ? 13.587 -3.467 -26.529 1.00 90.94 164 ASN A N 1
ATOM 1352 C CA . ASN A 1 164 ? 13.579 -2.613 -27.717 1.00 90.94 164 ASN A CA 1
ATOM 1353 C C . ASN A 1 164 ? 14.998 -2.231 -28.167 1.00 90.94 164 ASN A C 1
ATOM 1355 O O . ASN A 1 164 ? 15.300 -2.240 -29.360 1.00 90.94 164 ASN A O 1
ATOM 1359 N N . LYS A 1 165 ? 15.887 -1.904 -27.220 1.00 91.75 165 LYS A N 1
ATOM 1360 C CA . LYS A 1 165 ? 17.285 -1.536 -27.510 1.00 91.75 165 LYS A CA 1
ATOM 1361 C C . LYS A 1 165 ? 18.183 -2.741 -27.789 1.00 91.75 165 LYS A C 1
ATOM 1363 O O . LYS A 1 165 ? 19.234 -2.581 -28.405 1.00 91.75 165 LYS A O 1
ATOM 1368 N N . ASN A 1 166 ? 17.795 -3.936 -27.340 1.00 91.81 166 ASN A N 1
ATOM 1369 C CA . ASN A 1 166 ? 18.582 -5.162 -27.465 1.00 91.81 166 ASN A CA 1
ATOM 1370 C C . ASN A 1 166 ? 17.744 -6.342 -28.005 1.00 91.81 166 ASN A C 1
ATOM 1372 O O . ASN A 1 166 ? 17.611 -7.350 -27.305 1.00 91.81 166 ASN A O 1
ATOM 1376 N N . PRO A 1 167 ? 17.244 -6.298 -29.257 1.00 89.12 167 PRO A N 1
ATOM 1377 C CA . PRO A 1 167 ? 16.368 -7.351 -29.788 1.00 89.12 167 PRO A CA 1
ATOM 1378 C C . PRO A 1 167 ? 16.971 -8.765 -29.724 1.00 89.12 167 PRO A C 1
ATOM 1380 O O . PRO A 1 167 ? 16.268 -9.734 -29.469 1.00 89.12 167 PRO A O 1
ATOM 1383 N N . GLY A 1 168 ? 18.294 -8.896 -29.877 1.00 89.44 168 GLY A N 1
ATOM 1384 C CA . GLY A 1 168 ? 18.999 -10.183 -29.783 1.00 89.44 168 GLY A CA 1
ATOM 1385 C C . GLY A 1 168 ? 19.181 -10.735 -28.361 1.00 89.44 168 GLY A C 1
ATOM 1386 O O . GLY A 1 168 ? 19.829 -11.764 -28.198 1.00 89.44 168 GLY A O 1
ATOM 1387 N N . LYS A 1 169 ? 18.676 -10.048 -27.326 1.00 89.50 169 LYS A N 1
ATOM 1388 C CA . LYS A 1 169 ? 18.812 -10.426 -25.906 1.00 89.50 169 LYS A CA 1
ATOM 1389 C C . LYS A 1 169 ? 17.463 -10.601 -25.196 1.00 89.50 169 LYS A C 1
ATOM 1391 O O . LYS A 1 169 ? 17.422 -10.631 -23.967 1.00 89.50 169 LYS A O 1
ATOM 1396 N N . GLN A 1 170 ? 16.372 -10.733 -25.949 1.00 85.94 170 GLN A N 1
ATOM 1397 C CA . GLN A 1 170 ? 15.021 -10.876 -25.393 1.00 85.94 170 GLN A CA 1
ATOM 1398 C C . GLN A 1 170 ? 14.851 -12.135 -24.531 1.00 85.94 170 GLN A C 1
ATOM 1400 O O . GLN A 1 170 ? 14.103 -12.107 -23.559 1.00 85.94 170 GLN A O 1
ATOM 1405 N N . GLU A 1 171 ? 15.600 -13.199 -24.822 1.00 90.38 171 GLU A N 1
ATOM 1406 C CA . GLU A 1 171 ? 15.563 -14.464 -24.073 1.00 90.38 171 GLU A CA 1
ATOM 1407 C C . GLU A 1 171 ? 16.280 -14.402 -22.710 1.00 90.38 171 GLU A C 1
ATOM 1409 O O . GLU A 1 171 ? 16.259 -15.369 -21.948 1.00 90.38 171 GLU A O 1
ATOM 1414 N N . LEU A 1 172 ? 16.952 -13.289 -22.379 1.00 91.31 172 LEU A N 1
ATOM 1415 C CA . LEU A 1 172 ? 17.598 -13.155 -21.073 1.00 91.31 172 LEU A CA 1
ATOM 1416 C C . LEU A 1 172 ? 16.555 -13.135 -19.938 1.00 91.31 172 LEU A C 1
ATOM 1418 O O . LEU A 1 172 ? 15.498 -12.520 -20.084 1.00 91.31 172 LEU A O 1
ATOM 1422 N N . PRO A 1 173 ? 16.859 -13.719 -18.765 1.00 90.88 173 PRO A N 1
ATOM 1423 C CA . PRO A 1 173 ? 16.010 -13.573 -17.585 1.00 90.88 173 PRO A CA 1
ATOM 1424 C C . PRO A 1 173 ? 15.792 -12.099 -17.204 1.00 90.88 173 PRO A C 1
ATOM 1426 O O . PRO A 1 173 ? 16.730 -11.300 -17.274 1.00 90.88 173 PRO A O 1
ATOM 1429 N N . ASN A 1 174 ? 14.590 -11.748 -16.730 1.00 89.75 174 ASN A N 1
ATOM 1430 C CA . ASN A 1 174 ? 14.236 -10.374 -16.338 1.00 89.75 174 ASN A CA 1
ATOM 1431 C C . ASN A 1 174 ? 15.226 -9.774 -15.331 1.00 89.75 174 ASN A C 1
ATOM 1433 O O . ASN A 1 174 ? 15.729 -8.677 -15.557 1.00 89.75 174 ASN A O 1
ATOM 1437 N N . SER A 1 175 ? 15.595 -10.513 -14.282 1.00 86.81 175 SER A N 1
ATOM 1438 C CA . SER A 1 175 ? 16.658 -10.117 -13.346 1.00 86.81 175 SER A CA 1
ATOM 1439 C C . SER A 1 175 ? 17.982 -9.715 -14.014 1.00 86.81 175 SER A C 1
ATOM 1441 O O . SER A 1 175 ? 18.606 -8.742 -13.590 1.00 86.81 175 SER A O 1
ATOM 1443 N N . GLN A 1 176 ? 18.413 -10.405 -15.076 1.00 89.25 176 GLN A N 1
ATOM 1444 C CA . GLN A 1 176 ? 19.635 -10.049 -15.811 1.00 89.25 176 GLN A CA 1
ATOM 1445 C C . GLN A 1 176 ? 19.438 -8.794 -16.666 1.00 89.25 176 GLN A C 1
ATOM 1447 O O . GLN A 1 176 ? 20.313 -7.927 -16.687 1.00 89.25 176 GLN A O 1
ATOM 1452 N N . LYS A 1 177 ? 18.281 -8.661 -17.327 1.00 93.25 177 LYS A N 1
ATOM 1453 C CA . LYS A 1 177 ? 17.920 -7.449 -18.080 1.00 93.25 177 LYS A CA 1
ATOM 1454 C C . LYS A 1 177 ? 17.910 -6.220 -17.168 1.00 93.25 177 LYS A C 1
ATOM 1456 O O . LYS A 1 177 ? 18.548 -5.218 -17.489 1.00 93.25 177 LYS A O 1
ATOM 1461 N N . LEU A 1 178 ? 17.261 -6.324 -16.004 1.00 91.88 178 LEU A N 1
ATOM 1462 C CA . LEU A 1 178 ? 17.212 -5.274 -14.982 1.00 91.88 178 LEU A CA 1
ATOM 1463 C C . LEU A 1 178 ? 18.611 -4.913 -14.491 1.00 91.88 178 LEU A C 1
ATOM 1465 O O . LEU A 1 178 ? 18.944 -3.732 -14.444 1.00 91.88 178 LEU A O 1
ATOM 1469 N N . PHE A 1 179 ? 19.447 -5.911 -14.190 1.00 90.94 179 PHE A N 1
ATOM 1470 C CA . PHE A 1 179 ? 20.824 -5.679 -13.760 1.00 90.94 179 PHE A CA 1
ATOM 1471 C C . PHE A 1 179 ? 21.613 -4.878 -14.803 1.00 90.94 179 PHE A C 1
ATOM 1473 O O . PHE A 1 179 ? 22.180 -3.836 -14.479 1.00 90.94 179 PHE A O 1
ATOM 1480 N N . CYS A 1 180 ? 21.617 -5.324 -16.064 1.00 90.75 180 CYS A N 1
ATOM 1481 C CA . CYS A 1 180 ? 22.334 -4.645 -17.145 1.00 90.75 180 CYS A CA 1
ATOM 1482 C C . CYS A 1 180 ? 21.782 -3.243 -17.427 1.00 90.75 180 CYS A C 1
ATOM 1484 O O . CYS A 1 180 ? 22.538 -2.322 -17.752 1.00 90.75 180 CYS A O 1
ATOM 1486 N N . TRP A 1 181 ? 20.463 -3.064 -17.330 1.00 94.25 181 TRP A N 1
ATOM 1487 C CA . TRP A 1 181 ? 19.849 -1.756 -17.506 1.00 94.25 181 TRP A CA 1
ATOM 1488 C C . TRP A 1 181 ? 20.270 -0.802 -16.386 1.00 94.25 181 TRP A C 1
ATOM 1490 O O . TRP A 1 181 ? 20.749 0.298 -16.670 1.00 94.25 181 TRP A O 1
ATOM 1500 N N . TRP A 1 182 ? 20.184 -1.241 -15.125 1.00 92.38 182 TRP A N 1
ATOM 1501 C CA . TRP A 1 182 ? 20.596 -0.446 -13.971 1.00 92.38 182 TRP A CA 1
ATOM 1502 C C . TRP A 1 182 ? 22.086 -0.130 -13.991 1.00 92.38 182 TRP A C 1
ATOM 1504 O O . TRP A 1 182 ? 22.445 1.018 -13.767 1.00 92.38 182 TRP A O 1
ATOM 1514 N N . GLU A 1 183 ? 22.952 -1.080 -14.336 1.00 90.31 183 GLU A N 1
ATOM 1515 C CA . GLU A 1 183 ? 24.392 -0.837 -14.474 1.00 90.31 183 GLU A CA 1
ATOM 1516 C C . GLU A 1 183 ? 24.690 0.321 -15.440 1.00 90.31 183 GLU A C 1
ATOM 1518 O O . GLU A 1 183 ? 25.511 1.192 -15.150 1.00 90.31 183 GLU A O 1
ATOM 1523 N N . ASN A 1 184 ? 23.977 0.387 -16.568 1.00 89.12 184 ASN A N 1
ATOM 1524 C CA . ASN A 1 184 ? 24.107 1.495 -17.509 1.00 89.12 184 ASN A CA 1
ATOM 1525 C C . ASN A 1 184 ? 23.467 2.785 -16.989 1.00 89.12 184 ASN A C 1
ATOM 1527 O O . ASN A 1 184 ? 24.069 3.853 -17.100 1.00 89.12 184 ASN A O 1
ATOM 1531 N N . ALA A 1 185 ? 22.272 2.698 -16.402 1.00 89.00 185 ALA A N 1
ATOM 1532 C CA . ALA A 1 185 ? 21.571 3.849 -15.849 1.00 89.00 185 ALA A CA 1
ATOM 1533 C C . ALA A 1 185 ? 22.345 4.495 -14.695 1.00 89.00 185 ALA A C 1
ATOM 1535 O O . ALA A 1 185 ? 22.281 5.712 -14.544 1.00 89.00 185 ALA A O 1
ATOM 1536 N N . LEU A 1 186 ? 23.098 3.718 -13.912 1.00 88.38 186 LEU A N 1
ATOM 1537 C CA . LEU A 1 186 ? 23.903 4.206 -12.797 1.00 88.38 186 LEU A CA 1
ATOM 1538 C C . LEU A 1 186 ? 25.157 4.971 -13.233 1.00 88.38 186 LEU A C 1
ATOM 1540 O O . LEU A 1 186 ? 25.636 5.780 -12.451 1.00 88.38 186 LEU A O 1
ATOM 1544 N N . LYS A 1 187 ? 25.636 4.826 -14.478 1.00 86.25 187 LYS A N 1
ATOM 1545 C CA . LYS A 1 187 ? 26.793 5.594 -14.990 1.00 86.25 187 LYS A CA 1
ATOM 1546 C C . LYS A 1 187 ? 26.574 7.109 -14.972 1.00 86.25 187 LYS A C 1
ATOM 1548 O O . LYS A 1 187 ? 27.540 7.860 -14.917 1.00 86.25 187 LYS A O 1
ATOM 1553 N N . LYS A 1 188 ? 25.316 7.563 -15.038 1.00 84.19 188 LYS A N 1
ATOM 1554 C CA . LYS A 1 188 ? 24.961 8.994 -14.955 1.00 84.19 188 LYS A CA 1
ATOM 1555 C C . LYS A 1 188 ? 24.945 9.528 -13.520 1.00 84.19 188 LYS A C 1
ATOM 1557 O O . LYS A 1 188 ? 24.810 10.730 -13.321 1.00 84.19 188 LYS A O 1
ATOM 1562 N N . TYR A 1 189 ? 25.025 8.639 -12.535 1.00 81.00 189 TYR A N 1
ATOM 1563 C CA . TYR A 1 189 ? 25.092 8.987 -11.128 1.00 81.00 189 TYR A CA 1
ATOM 1564 C C . TYR A 1 189 ? 26.548 8.884 -10.666 1.00 81.00 189 TYR A C 1
ATOM 1566 O O . TYR A 1 189 ? 27.237 7.920 -10.987 1.00 81.00 189 TYR A O 1
ATOM 1574 N N . ASP A 1 190 ? 27.009 9.862 -9.889 1.00 81.56 190 ASP A N 1
ATOM 1575 C CA . ASP A 1 190 ? 28.348 9.859 -9.288 1.00 81.56 190 ASP A CA 1
ATOM 1576 C C . ASP A 1 190 ? 28.409 8.850 -8.122 1.00 81.56 190 ASP A C 1
ATOM 1578 O O . ASP A 1 190 ? 28.298 9.189 -6.940 1.00 81.56 190 ASP A O 1
ATOM 1582 N N . ILE A 1 191 ? 28.434 7.560 -8.471 1.00 83.44 191 ILE A N 1
ATOM 1583 C CA . ILE A 1 191 ? 28.415 6.425 -7.543 1.00 83.44 191 ILE A CA 1
ATOM 1584 C C 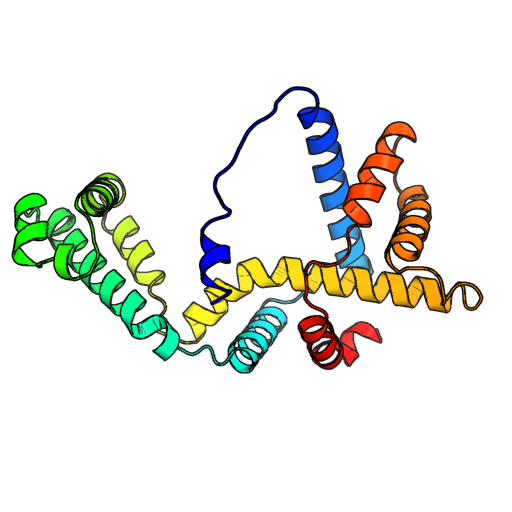. ILE A 1 191 ? 29.759 5.718 -7.611 1.00 83.44 191 ILE A C 1
ATOM 1586 O O . ILE A 1 191 ? 30.237 5.354 -8.686 1.00 83.44 191 ILE A O 1
ATOM 1590 N N . LYS A 1 192 ? 30.344 5.471 -6.440 1.00 80.38 192 LYS A N 1
ATOM 1591 C CA . LYS A 1 192 ? 31.592 4.726 -6.336 1.00 80.38 192 LYS A CA 1
ATOM 1592 C C . LYS A 1 192 ? 31.404 3.277 -6.814 1.00 80.38 192 LYS A C 1
ATOM 1594 O O . LYS A 1 192 ? 30.360 2.682 -6.522 1.00 80.38 192 LYS A O 1
ATOM 1599 N N . PRO A 1 193 ? 32.383 2.677 -7.513 1.00 76.38 193 PRO A N 1
ATOM 1600 C CA . PRO A 1 193 ? 32.273 1.308 -8.021 1.00 76.38 193 PRO A CA 1
ATOM 1601 C C . PRO A 1 193 ? 31.875 0.270 -6.958 1.00 76.38 193 PRO A C 1
ATOM 1603 O O . PRO A 1 193 ? 31.056 -0.609 -7.228 1.00 76.38 193 PRO A O 1
ATOM 1606 N N . GLU A 1 194 ? 32.405 0.404 -5.744 1.00 74.38 194 GLU A N 1
ATOM 1607 C CA . GLU A 1 194 ? 32.128 -0.459 -4.594 1.00 74.38 194 GLU A CA 1
ATOM 1608 C C . GLU A 1 194 ? 30.665 -0.402 -4.117 1.00 74.38 194 GLU A C 1
ATOM 1610 O O . GLU A 1 194 ? 30.097 -1.435 -3.760 1.00 74.38 194 GLU A O 1
ATOM 1615 N N . ASP A 1 195 ? 30.024 0.767 -4.201 1.00 80.12 195 ASP A N 1
ATOM 1616 C CA . ASP A 1 195 ? 28.623 0.967 -3.810 1.00 80.12 195 ASP A CA 1
ATOM 1617 C C . ASP A 1 195 ? 27.656 0.561 -4.931 1.00 80.12 195 ASP A C 1
ATOM 1619 O O . ASP A 1 195 ? 26.524 0.138 -4.677 1.00 80.12 195 ASP A O 1
ATOM 1623 N N . SER A 1 196 ? 28.105 0.667 -6.186 1.00 82.88 196 SER A N 1
ATOM 1624 C CA . SER A 1 196 ? 27.289 0.413 -7.376 1.00 82.88 196 SER A CA 1
ATOM 1625 C C . SER A 1 196 ? 26.705 -0.999 -7.373 1.00 82.88 196 SER A C 1
ATOM 1627 O O . SER A 1 196 ? 25.502 -1.176 -7.556 1.00 82.88 196 SER A O 1
ATOM 1629 N N . LYS A 1 197 ? 27.514 -2.019 -7.057 1.00 83.69 197 LYS A N 1
ATOM 1630 C CA . LYS A 1 197 ? 27.052 -3.416 -7.056 1.00 83.69 197 LYS A CA 1
ATOM 1631 C C . LYS A 1 197 ? 25.933 -3.664 -6.038 1.00 83.69 197 LYS A C 1
ATOM 1633 O O . LYS A 1 197 ? 24.956 -4.336 -6.364 1.00 83.69 197 LYS A O 1
ATOM 1638 N N . ILE A 1 198 ? 26.054 -3.111 -4.829 1.00 84.88 198 ILE A N 1
ATOM 1639 C CA . ILE A 1 198 ? 25.045 -3.251 -3.765 1.00 84.88 198 ILE A CA 1
ATOM 1640 C C . ILE A 1 198 ? 23.762 -2.501 -4.151 1.00 84.88 198 ILE A C 1
ATOM 1642 O O . ILE A 1 198 ? 22.658 -3.026 -4.007 1.00 84.88 198 ILE A O 1
ATOM 1646 N N . ILE A 1 199 ? 23.892 -1.295 -4.709 1.00 87.00 199 ILE A N 1
ATOM 1647 C CA . ILE A 1 199 ? 22.753 -0.497 -5.176 1.00 87.00 199 ILE A CA 1
ATOM 1648 C C . ILE A 1 199 ? 22.003 -1.220 -6.302 1.00 87.00 199 ILE A C 1
ATOM 1650 O O . ILE A 1 199 ? 20.779 -1.334 -6.234 1.00 87.00 199 ILE A O 1
ATOM 1654 N N . ILE A 1 200 ? 22.708 -1.773 -7.295 1.00 87.06 200 ILE A N 1
ATOM 1655 C CA . ILE A 1 200 ? 22.090 -2.538 -8.390 1.00 87.06 200 ILE A CA 1
ATOM 1656 C C . ILE A 1 200 ? 21.355 -3.762 -7.843 1.00 87.06 200 ILE A C 1
ATOM 1658 O O . ILE A 1 200 ? 20.252 -4.055 -8.300 1.00 87.06 200 ILE A O 1
ATOM 1662 N N . GLN A 1 201 ? 21.904 -4.453 -6.840 1.00 84.06 201 GLN A N 1
ATOM 1663 C CA . GLN A 1 201 ? 21.218 -5.583 -6.205 1.00 84.06 201 GLN A CA 1
ATOM 1664 C C . GLN A 1 201 ? 19.905 -5.182 -5.528 1.00 84.06 201 GLN A C 1
ATOM 1666 O O . GLN A 1 201 ? 18.966 -5.974 -5.535 1.00 84.06 201 GLN A O 1
ATOM 1671 N N . PHE A 1 202 ? 19.808 -3.981 -4.951 1.00 84.12 202 PHE A N 1
ATOM 1672 C CA . PHE A 1 202 ? 18.536 -3.473 -4.428 1.00 84.12 202 PHE A CA 1
ATOM 1673 C C . PHE A 1 202 ? 17.564 -3.089 -5.545 1.00 84.12 202 PHE A C 1
ATOM 1675 O O . PHE A 1 202 ? 16.377 -3.390 -5.445 1.00 84.12 202 PHE A O 1
ATOM 1682 N N . LEU A 1 203 ? 18.067 -2.442 -6.596 1.00 85.38 203 LEU A N 1
ATOM 1683 C CA . LEU A 1 203 ? 17.275 -1.927 -7.714 1.00 85.38 203 LEU A CA 1
ATOM 1684 C C . LEU A 1 203 ? 16.757 -3.017 -8.661 1.00 85.38 203 LEU A C 1
ATOM 1686 O O . LEU A 1 203 ? 15.695 -2.854 -9.254 1.00 85.38 203 LEU A O 1
ATOM 1690 N N . SER A 1 204 ? 17.491 -4.123 -8.792 1.00 81.75 204 SER A N 1
ATOM 1691 C CA . SER A 1 204 ? 17.171 -5.233 -9.704 1.00 81.75 204 SER A CA 1
ATOM 1692 C C . SER A 1 204 ? 16.293 -6.305 -9.059 1.00 81.75 204 SER A C 1
ATOM 1694 O O . SER A 1 204 ? 16.116 -7.377 -9.632 1.00 81.75 204 SER A O 1
ATOM 1696 N N . ARG A 1 205 ? 15.772 -6.057 -7.850 1.00 76.88 205 ARG A N 1
ATOM 1697 C CA . ARG A 1 205 ? 14.778 -6.945 -7.243 1.00 76.88 205 ARG A CA 1
ATOM 1698 C C . ARG A 1 205 ? 13.480 -6.818 -8.025 1.00 76.88 205 ARG A C 1
ATOM 1700 O O . ARG A 1 205 ? 12.898 -5.738 -8.064 1.00 76.88 205 ARG A O 1
ATOM 1707 N N . GLU A 1 206 ? 13.064 -7.931 -8.615 1.00 71.88 206 GLU A N 1
ATOM 1708 C CA . GLU A 1 206 ? 11.793 -8.049 -9.325 1.00 71.88 206 GLU A CA 1
ATOM 1709 C C . GLU A 1 206 ? 10.613 -7.737 -8.395 1.00 71.88 206 GLU A C 1
ATOM 1711 O O . GLU A 1 206 ? 10.684 -7.898 -7.167 1.00 71.88 206 GLU A O 1
ATOM 1716 N N . SER A 1 207 ? 9.522 -7.279 -8.998 1.00 74.38 207 SER A N 1
ATOM 1717 C CA . SER A 1 207 ? 8.272 -6.977 -8.322 1.00 74.38 207 SER A CA 1
ATOM 1718 C C . SER A 1 207 ? 7.782 -8.173 -7.515 1.00 74.38 207 SER A C 1
ATOM 1720 O O . SER A 1 207 ? 7.790 -9.321 -7.958 1.00 74.38 207 SER A O 1
ATOM 1722 N N . SER A 1 208 ? 7.265 -7.885 -6.322 1.00 75.19 208 SER A N 1
ATOM 1723 C CA . SER A 1 208 ? 6.623 -8.880 -5.467 1.00 75.19 208 SER A CA 1
ATOM 1724 C C . SER A 1 208 ? 5.221 -9.277 -5.944 1.00 75.19 208 SER A C 1
ATOM 1726 O O . SER A 1 208 ? 4.565 -10.066 -5.266 1.00 75.19 208 SER A O 1
ATOM 1728 N N . LEU A 1 209 ? 4.724 -8.707 -7.050 1.00 81.31 209 LEU A N 1
ATOM 1729 C CA . LEU A 1 209 ? 3.398 -9.021 -7.577 1.00 81.31 209 LEU A CA 1
ATOM 1730 C C . LEU A 1 209 ? 3.360 -10.453 -8.135 1.00 81.31 209 LEU A C 1
ATOM 1732 O O . LEU A 1 209 ? 4.164 -10.787 -9.010 1.00 81.31 209 LEU A O 1
ATOM 1736 N N . PRO A 1 210 ? 2.412 -11.296 -7.693 1.00 81.81 210 PRO A N 1
ATOM 1737 C CA . PRO A 1 210 ? 2.158 -12.600 -8.291 1.00 81.81 210 PRO A CA 1
ATOM 1738 C C . PRO A 1 210 ? 1.935 -12.522 -9.812 1.00 81.81 210 PRO A C 1
ATOM 1740 O O . PRO A 1 210 ? 1.358 -11.548 -10.294 1.00 81.81 210 PRO A O 1
ATOM 1743 N N . PRO A 1 211 ? 2.280 -13.568 -10.590 1.00 82.31 211 PRO A N 1
ATOM 1744 C CA . PRO A 1 211 ? 2.092 -13.561 -12.044 1.00 82.31 211 PRO A CA 1
ATOM 1745 C C . PRO A 1 211 ? 0.650 -13.303 -12.505 1.00 82.31 211 PRO A C 1
ATOM 1747 O O . PRO A 1 211 ? 0.436 -12.751 -13.581 1.00 82.31 211 PRO A O 1
ATOM 1750 N N . GLN A 1 212 ? -0.349 -13.714 -11.719 1.00 79.81 212 GLN A N 1
ATOM 1751 C CA . GLN A 1 212 ? -1.755 -13.412 -12.013 1.00 79.81 212 GLN A CA 1
ATOM 1752 C C . GLN A 1 212 ? -2.035 -11.912 -11.899 1.00 79.81 212 GLN A C 1
ATOM 1754 O O . GLN A 1 212 ? -2.694 -11.354 -12.777 1.00 79.81 212 GLN A O 1
ATOM 1759 N N . ASP A 1 213 ? -1.451 -11.266 -10.893 1.00 85.06 213 ASP A N 1
ATOM 1760 C CA . ASP A 1 213 ? -1.651 -9.846 -10.641 1.00 85.06 213 ASP A CA 1
ATOM 1761 C C . ASP A 1 213 ? -0.978 -9.001 -11.715 1.00 85.06 213 ASP A C 1
ATOM 1763 O O . ASP A 1 213 ? -1.576 -8.086 -12.279 1.00 85.06 213 ASP A O 1
ATOM 1767 N N . GLN A 1 214 ? 0.236 -9.388 -12.106 1.00 86.31 214 GLN A N 1
ATOM 1768 C CA . GLN A 1 214 ? 0.952 -8.735 -13.199 1.00 86.31 214 GLN A CA 1
ATOM 1769 C C . GLN A 1 214 ? 0.146 -8.728 -14.509 1.00 86.31 214 GLN A C 1
ATOM 1771 O O . GLN A 1 214 ? 0.165 -7.730 -15.223 1.00 86.31 214 GLN A O 1
ATOM 1776 N N . LYS A 1 215 ? -0.603 -9.798 -14.826 1.00 87.25 215 LYS A N 1
ATOM 1777 C CA . LYS A 1 215 ? -1.403 -9.872 -16.065 1.00 87.25 215 LYS A CA 1
ATOM 1778 C C . LYS A 1 215 ? -2.518 -8.833 -16.109 1.00 87.25 215 LYS A C 1
ATOM 1780 O O . LYS A 1 215 ? -2.706 -8.176 -17.139 1.00 87.25 215 LYS A O 1
ATOM 1785 N N . TYR A 1 216 ? -3.278 -8.685 -15.026 1.00 90.06 216 TYR A N 1
ATOM 1786 C CA . TYR A 1 216 ? -4.358 -7.704 -15.030 1.00 90.06 216 TYR A CA 1
ATOM 1787 C C . TYR A 1 216 ? -3.818 -6.286 -14.868 1.00 90.06 216 TYR A C 1
ATOM 1789 O O . TYR A 1 216 ? -4.350 -5.386 -15.510 1.00 90.06 216 TYR A O 1
ATOM 1797 N N . TRP A 1 217 ? -2.736 -6.072 -14.109 1.00 93.06 217 TRP A N 1
ATOM 1798 C CA . TRP A 1 217 ? -2.106 -4.753 -14.024 1.00 93.06 217 TRP A CA 1
ATOM 1799 C C . TRP A 1 217 ? -1.536 -4.311 -15.364 1.00 93.06 217 TRP A C 1
ATOM 1801 O O . TRP A 1 217 ? -1.706 -3.157 -15.748 1.00 93.06 217 TRP A O 1
ATOM 1811 N N . HIS A 1 218 ? -0.954 -5.238 -16.125 1.00 92.50 218 HIS A N 1
ATOM 1812 C CA . HIS A 1 218 ? -0.544 -4.985 -17.502 1.00 92.50 218 HIS A CA 1
ATOM 1813 C C . HIS A 1 218 ? -1.726 -4.556 -18.375 1.00 92.50 218 HIS A C 1
ATOM 1815 O O . HIS A 1 218 ? -1.603 -3.625 -19.166 1.00 92.50 218 HIS A O 1
ATOM 1821 N N . SER A 1 219 ? -2.885 -5.196 -18.210 1.00 89.75 219 SER A N 1
ATOM 1822 C CA . SER A 1 219 ? -4.103 -4.832 -18.944 1.00 89.75 219 SER A CA 1
ATOM 1823 C C . SER A 1 219 ? -4.651 -3.466 -18.505 1.00 89.75 219 SER A C 1
ATOM 1825 O O . SER A 1 219 ? -5.016 -2.649 -19.345 1.00 89.75 219 SER A O 1
ATOM 1827 N N . TYR A 1 220 ? -4.660 -3.183 -17.200 1.00 93.00 220 TYR A N 1
ATOM 1828 C CA . TYR A 1 220 ? -5.133 -1.921 -16.625 1.00 93.00 220 TYR A CA 1
ATOM 1829 C C . TYR A 1 220 ? -4.258 -0.734 -17.058 1.00 93.00 220 TYR A C 1
ATOM 1831 O O . TYR A 1 220 ? -4.762 0.303 -17.486 1.00 93.00 220 TYR A O 1
ATOM 1839 N N . PHE A 1 221 ? -2.935 -0.900 -17.006 1.00 94.81 221 PHE A N 1
ATOM 1840 C CA . PHE A 1 221 ? -1.962 0.148 -17.313 1.00 94.81 221 PHE A CA 1
ATOM 1841 C C . PHE A 1 221 ? -1.448 0.127 -18.758 1.00 94.81 221 PHE A C 1
ATOM 1843 O O . PHE A 1 221 ? -0.495 0.841 -19.066 1.00 94.81 221 PHE A O 1
ATOM 1850 N N . GLU A 1 222 ? -2.079 -0.618 -19.673 1.00 93.00 222 GLU A N 1
ATOM 1851 C CA . GLU A 1 222 ? -1.600 -0.798 -21.053 1.00 93.00 222 GLU A CA 1
ATOM 1852 C C . GLU A 1 222 ? -1.270 0.540 -21.742 1.00 93.00 222 GLU A C 1
ATOM 1854 O O . GLU A 1 222 ? -0.212 0.704 -22.350 1.00 93.00 222 GLU A O 1
ATOM 1859 N N . LYS A 1 223 ? -2.150 1.539 -21.600 1.00 88.94 223 LYS A N 1
ATOM 1860 C CA . LYS A 1 223 ? -1.938 2.879 -22.172 1.00 88.94 223 LYS A CA 1
ATOM 1861 C C . LYS A 1 223 ? -0.735 3.601 -21.567 1.00 88.94 223 LYS A C 1
ATOM 1863 O O . LYS A 1 223 ? -0.059 4.330 -22.283 1.00 88.94 223 LYS A O 1
ATOM 1868 N N . LYS A 1 224 ? -0.482 3.430 -20.267 1.00 90.50 224 LYS A N 1
ATOM 1869 C CA . LYS A 1 224 ? 0.630 4.071 -19.548 1.00 90.50 224 LYS A CA 1
ATOM 1870 C C . LYS A 1 224 ? 1.964 3.389 -19.854 1.00 90.50 224 LYS A C 1
ATOM 1872 O O . LYS A 1 224 ? 2.981 4.068 -19.899 1.00 90.50 224 LYS A O 1
ATOM 1877 N N . LEU A 1 225 ? 1.947 2.082 -20.121 1.00 90.19 225 LEU A N 1
ATOM 1878 C CA . LEU A 1 225 ? 3.118 1.306 -20.545 1.00 90.19 225 LEU A CA 1
ATOM 1879 C C . LEU A 1 225 ? 3.577 1.636 -21.975 1.00 90.19 225 LEU A C 1
ATOM 1881 O O . LEU A 1 225 ? 4.761 1.526 -22.267 1.00 90.19 225 LEU A O 1
ATOM 1885 N N . LYS A 1 226 ? 2.659 2.051 -22.858 1.00 84.56 226 LYS A N 1
ATOM 1886 C CA . LYS A 1 226 ? 2.965 2.436 -24.251 1.00 84.56 226 LYS A CA 1
ATOM 1887 C C . LYS A 1 226 ? 3.482 3.873 -24.419 1.00 84.56 226 LYS A C 1
ATOM 1889 O O . LYS A 1 226 ? 3.854 4.232 -25.533 1.00 84.56 226 LYS A O 1
ATOM 1894 N N . LYS A 1 227 ? 3.443 4.687 -23.361 1.00 70.75 227 LYS A N 1
ATOM 1895 C CA . LYS A 1 227 ? 4.007 6.045 -23.327 1.00 70.75 227 LYS A CA 1
ATOM 1896 C C . LYS A 1 227 ? 5.452 6.000 -22.856 1.00 70.75 227 LYS A C 1
ATOM 1898 O O . LYS A 1 227 ? 6.279 6.669 -23.499 1.00 70.75 227 LYS A O 1
#

Solvent-accessible surface area (backbone atoms only — not comparable to full-atom values): 13090 Å² total; per-residue (Å²): 141,81,70,79,64,74,78,67,77,84,77,86,88,90,70,90,73,76,40,56,65,52,49,54,38,48,53,50,32,52,50,53,51,51,53,47,21,60,76,69,65,26,68,70,54,75,65,54,34,42,53,51,31,50,51,50,33,55,78,69,71,51,52,46,77,78,33,47,68,60,29,51,46,50,49,54,50,48,52,52,43,41,42,33,60,73,69,63,41,60,64,69,58,51,41,58,77,68,42,33,59,84,68,72,44,45,72,68,56,48,54,49,46,65,68,72,42,68,44,72,69,51,43,50,56,56,57,72,64,44,40,75,42,62,67,52,42,31,55,64,52,25,64,71,44,44,65,54,53,28,49,40,45,38,51,53,46,50,52,52,53,48,37,72,76,33,68,95,53,60,87,54,55,66,58,56,53,40,37,57,50,43,59,58,62,46,69,82,44,101,63,55,75,84,54,45,60,59,22,38,61,65,66,31,56,76,67,88,65,52,76,72,53,49,54,52,49,51,63,74,41,44,73,68,69,75,105

Nearest PDB structures (foldseek):
  4mu6-assembly1_A  TM=1.596E-01  e=7.031E-01  Legionella pneumophila subsp. pneumophila str. Philadelphia 1
  3zuy-assembly1_A  TM=1.800E-01  e=4.344E+00  Neisseria meningitidis
  6ixf-assembly1_A  TM=1.699E-01  e=8.599E+00  Homo sapiens

Radius of gyration: 23.19 Å; Cα contacts (8 Å, |Δi|>4): 152; chains: 1; bounding box: 53×30×65 Å

Mean predicted aligned error: 8.24 Å

Sequence (227 aa):
MKFITCIFLLFAVSMYANEISNKEAYQRARKIQNDQKKLFECELSNEEILEATRFDLKQNNISVSTFSDAANQTRVLVDALRLVVVDGKDKDMVFSEMELKRLGITEENWKYYTTNYRTKEKIAKLEEMIPDTEDKIVEQFSKPLRPILENWLLETKILMDFDNKNPGKQELPNSQKLFCWWENALKKYDIKPEDSKIIIQFLSRESSLPPQDQKYWHSYFEKKLKK

Secondary structure (DSSP, 8-state):
--SGGGSSTT-----TTTHHHHHHHHHHHHHHHHHHHHHTT-PPPHHHHHHHHHHHHHHTT--GGGGHHHHHHHHHHHHHHHHHHTS---HHHHHHHTTGGGGT--HHHHHHHHHH--SHHHHHHHHHT---SHHHHHHHHHHHHHHHHHHHHHHHHHHHHHHHH-GGGTTS-HHHHHHHHHHHHHTTS---HHHHHHHHHHHTPPP---HHHHHHHHHHTHHHHT-

pLDDT: mean 85.11, std 17.18, range [27.42, 98.0]